Protein AF-A0A6P2D5S8-F1 (afdb_monomer_lite)

pLDDT: mean 87.82, std 16.92, range [35.81, 98.81]

Sequence (212 aa):
MKGYLIPGAIVLVAGALVAAPVPPDARKPAAFPPGQYVLGGSGEAARGEDRYEFTKTFRLNRGQYVLSGGPKPTDPIVVDDDLEVIQEGKKLFVDDDQRASTDTRGKQAAQYQGQPIVLVLDPTKKVRVVATDHVATDAILGALWIHRWDGARKKLTDGKQTTSPANLPAVVFDE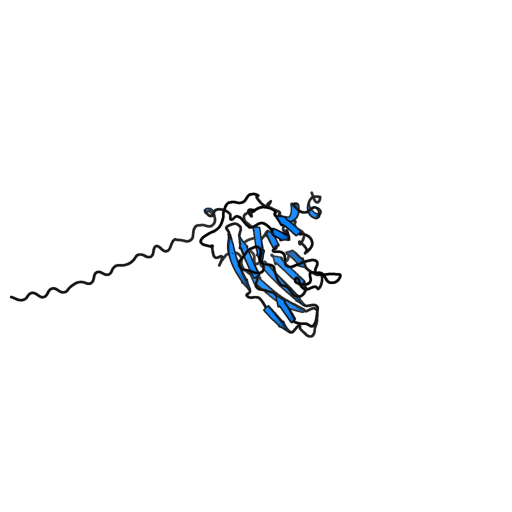SFSLDDKFEVPEKVSTDAAIDVPEKPAVLLPRFKNKR

Structure (mmCIF, N/CA/C/O backbone):
data_AF-A0A6P2D5S8-F1
#
_entry.id   AF-A0A6P2D5S8-F1
#
loop_
_atom_site.group_PDB
_atom_site.id
_atom_site.type_symbol
_atom_site.label_atom_id
_atom_site.label_alt_id
_atom_site.label_comp_id
_atom_site.label_asym_id
_atom_site.label_entity_id
_atom_site.label_seq_id
_atom_site.pdbx_PDB_ins_code
_atom_site.Cartn_x
_atom_site.Cartn_y
_atom_site.Cartn_z
_atom_site.occupancy
_atom_site.B_iso_or_equiv
_atom_site.auth_seq_id
_atom_site.auth_comp_id
_atom_site.auth_asym_id
_atom_site.auth_atom_id
_atom_site.pdbx_PDB_model_num
ATOM 1 N N . MET A 1 1 ? -10.083 -75.035 33.981 1.00 43.56 1 MET A N 1
ATOM 2 C CA . MET A 1 1 ? -8.905 -74.141 34.081 1.00 43.56 1 MET A CA 1
ATOM 3 C C . MET A 1 1 ? -8.577 -73.591 32.701 1.00 43.56 1 MET A C 1
ATOM 5 O O . MET A 1 1 ? -8.738 -74.330 31.740 1.00 43.56 1 MET A O 1
ATOM 9 N N . LYS A 1 2 ? -8.073 -72.346 32.668 1.00 39.41 2 LYS A N 1
ATOM 10 C CA . LYS A 1 2 ? -7.641 -71.512 31.523 1.00 39.41 2 LYS A CA 1
ATOM 11 C C . LYS A 1 2 ? -8.734 -70.684 30.837 1.00 39.41 2 LYS A C 1
ATOM 13 O O . LYS A 1 2 ? -9.258 -71.045 29.792 1.00 39.41 2 LYS A O 1
ATOM 18 N N . GLY A 1 3 ? -9.016 -69.534 31.452 1.00 35.81 3 GLY A N 1
ATOM 19 C CA . GLY A 1 3 ? -9.529 -68.359 30.755 1.00 35.81 3 GLY A CA 1
ATOM 20 C C . GLY A 1 3 ? -8.396 -67.638 30.018 1.00 35.81 3 GLY A C 1
ATOM 21 O O . GLY A 1 3 ? -7.259 -67.630 30.489 1.00 35.81 3 GLY A O 1
ATOM 22 N N . TYR A 1 4 ? -8.722 -67.037 28.878 1.00 40.19 4 TYR A N 1
ATOM 23 C CA . TYR A 1 4 ? -7.878 -66.072 28.181 1.00 40.19 4 TYR A CA 1
ATOM 24 C C . TYR A 1 4 ? -8.591 -64.719 28.215 1.00 40.19 4 TYR A C 1
ATOM 26 O O . TYR A 1 4 ? -9.649 -64.553 27.613 1.00 40.19 4 TYR A O 1
ATOM 34 N N . LEU A 1 5 ? -8.020 -63.771 28.962 1.00 38.72 5 LEU A N 1
ATOM 35 C CA . LEU A 1 5 ? -8.358 -62.354 28.870 1.00 38.72 5 LEU A CA 1
ATOM 36 C C . LEU A 1 5 ? -7.694 -61.779 27.615 1.00 38.72 5 LEU A C 1
ATOM 38 O O . LEU A 1 5 ? -6.476 -61.857 27.468 1.00 38.72 5 LEU A O 1
ATOM 42 N N . ILE A 1 6 ? -8.495 -61.172 26.744 1.00 45.53 6 ILE A N 1
ATOM 43 C CA . ILE A 1 6 ? -8.024 -60.292 25.673 1.00 45.53 6 ILE A CA 1
ATOM 44 C C . ILE A 1 6 ? -7.976 -58.876 26.268 1.00 45.53 6 ILE A C 1
ATOM 46 O O . ILE A 1 6 ? -9.024 -58.379 26.688 1.00 45.53 6 ILE A O 1
ATOM 50 N N . PRO A 1 7 ? -6.813 -58.207 26.346 1.00 44.44 7 PRO A N 1
ATOM 51 C CA . PRO A 1 7 ? -6.769 -56.811 26.751 1.00 44.44 7 PRO A CA 1
ATOM 52 C C . PRO A 1 7 ? -7.278 -55.943 25.593 1.00 44.44 7 PRO A C 1
ATOM 54 O O . PRO A 1 7 ? -6.631 -55.815 24.554 1.00 44.44 7 PRO A O 1
ATOM 57 N N . GLY A 1 8 ? -8.470 -55.372 25.773 1.00 39.06 8 GLY A N 1
ATOM 58 C CA . GLY A 1 8 ? -9.025 -54.355 24.888 1.00 39.06 8 GLY A CA 1
ATOM 59 C C . GLY A 1 8 ? -8.198 -53.074 24.970 1.00 39.06 8 GLY A C 1
ATOM 60 O O . GLY A 1 8 ? -8.035 -52.495 26.043 1.00 39.06 8 GLY A O 1
ATOM 61 N N . ALA A 1 9 ? -7.666 -52.648 23.828 1.00 41.31 9 ALA A N 1
ATOM 62 C CA . ALA A 1 9 ? -6.977 -51.379 23.674 1.00 41.31 9 ALA A CA 1
ATOM 63 C C . ALA A 1 9 ? -7.951 -50.215 23.914 1.00 41.31 9 ALA A C 1
ATOM 65 O O . ALA A 1 9 ? -8.972 -50.087 23.237 1.00 41.31 9 ALA A O 1
ATOM 66 N N . ILE A 1 10 ? -7.617 -49.353 24.872 1.00 42.72 10 ILE A N 1
ATOM 67 C CA . ILE A 1 10 ? -8.277 -48.065 25.074 1.00 42.72 10 ILE A CA 1
ATOM 68 C C . ILE A 1 10 ? -7.790 -47.136 23.958 1.00 42.72 10 ILE A C 1
ATOM 70 O O . ILE A 1 10 ? -6.660 -46.652 23.987 1.00 42.72 10 ILE A O 1
ATOM 74 N N . VAL A 1 11 ? -8.637 -46.901 22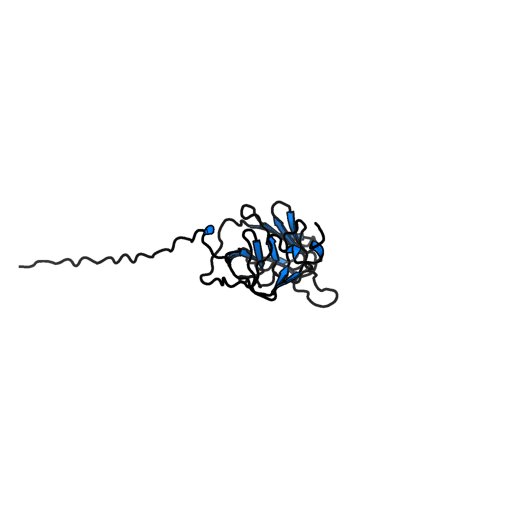.958 1.00 41.47 11 VAL A N 1
ATOM 75 C CA . VAL A 1 11 ? -8.425 -45.839 21.969 1.00 41.47 11 VAL A CA 1
ATOM 76 C C . VAL A 1 11 ? -8.793 -44.515 22.638 1.00 41.47 11 VAL A C 1
ATOM 78 O O . VAL A 1 11 ? -9.964 -44.159 22.752 1.00 41.47 11 VAL A O 1
ATOM 81 N N . LEU A 1 12 ? -7.781 -43.790 23.113 1.00 40.94 12 LEU A N 1
ATOM 82 C CA . LEU A 1 12 ? -7.906 -42.387 23.498 1.00 40.94 12 LEU A CA 1
ATOM 83 C C . LEU A 1 12 ? -8.096 -41.556 22.225 1.00 40.94 12 LEU A C 1
ATOM 85 O O . LEU A 1 12 ? -7.135 -41.204 21.544 1.00 40.94 12 LEU A O 1
ATOM 89 N N . VAL A 1 13 ? -9.348 -41.242 21.895 1.00 44.38 13 VAL A N 1
ATOM 90 C CA . VAL A 1 13 ? -9.664 -40.191 20.924 1.00 44.38 13 VAL A CA 1
ATOM 91 C C . VAL A 1 13 ? -9.359 -38.857 21.603 1.00 44.38 13 VAL A C 1
ATOM 93 O O . VAL A 1 13 ? -10.181 -38.308 22.335 1.00 44.38 13 VAL A O 1
ATOM 96 N N . ALA A 1 14 ? -8.141 -38.355 21.406 1.00 44.44 14 ALA A N 1
ATOM 97 C CA . ALA A 1 14 ? -7.792 -36.985 21.744 1.00 44.44 14 ALA A CA 1
ATOM 98 C C . ALA A 1 14 ? -8.602 -36.055 20.830 1.00 44.44 14 ALA A C 1
ATOM 100 O O . ALA A 1 14 ? -8.274 -35.862 19.660 1.00 44.44 14 ALA A O 1
ATOM 101 N N . GLY A 1 15 ? -9.708 -35.529 21.356 1.00 40.41 15 GLY A N 1
ATOM 102 C CA . GLY A 1 15 ? -10.516 -34.519 20.691 1.00 40.41 15 GLY A CA 1
ATOM 103 C C . GLY A 1 15 ? -9.703 -33.243 20.516 1.00 40.41 15 GLY A C 1
ATOM 104 O O . GLY A 1 15 ? -9.598 -32.436 21.436 1.00 40.41 15 GLY A O 1
ATOM 105 N N . ALA A 1 16 ? -9.124 -33.060 19.332 1.00 43.56 16 ALA A N 1
ATOM 106 C CA . ALA A 1 16 ? -8.646 -31.761 18.897 1.00 43.56 16 ALA A CA 1
ATOM 107 C C . ALA A 1 16 ? -9.871 -30.845 18.774 1.00 43.56 16 ALA A C 1
ATOM 109 O O . ALA A 1 16 ? -10.631 -30.921 17.809 1.00 43.56 16 ALA A O 1
ATOM 110 N N . LEU A 1 17 ? -10.090 -30.007 19.787 1.00 42.12 17 LEU A N 1
ATOM 111 C CA . LEU A 1 17 ? -10.958 -28.838 19.700 1.00 42.12 17 LEU A CA 1
ATOM 112 C C . LEU A 1 17 ? -10.356 -27.906 18.643 1.00 42.12 17 LEU A C 1
ATOM 114 O O . LEU A 1 17 ? -9.548 -27.032 18.948 1.00 42.12 17 LEU A O 1
ATOM 118 N N . VAL A 1 18 ? -10.716 -28.125 17.379 1.00 44.06 18 VAL A N 1
ATOM 119 C CA . VAL A 1 18 ? -10.472 -27.159 16.311 1.00 44.06 18 VAL A CA 1
ATOM 120 C C . VAL A 1 18 ? -11.362 -25.969 16.641 1.00 44.06 18 VAL A C 1
ATOM 122 O O . VAL A 1 18 ? -12.577 -26.026 16.457 1.00 44.06 18 VAL A O 1
ATOM 125 N N . ALA A 1 19 ? -10.774 -24.929 17.233 1.00 46.69 19 ALA A N 1
ATOM 126 C CA . ALA A 1 19 ? -11.482 -23.698 17.534 1.00 46.69 19 ALA A CA 1
ATOM 127 C C . ALA A 1 19 ? -12.134 -23.197 16.239 1.00 46.69 19 ALA A C 1
ATOM 129 O O . ALA A 1 19 ? -11.446 -22.888 15.265 1.00 46.69 19 ALA A O 1
ATOM 130 N N . ALA A 1 20 ? -13.468 -23.186 16.211 1.00 54.09 20 ALA A N 1
ATOM 131 C CA . ALA A 1 20 ? -14.213 -22.693 15.066 1.00 54.09 20 ALA A CA 1
ATOM 132 C C . ALA A 1 20 ? -13.786 -21.243 14.768 1.00 54.09 20 ALA A C 1
ATOM 134 O O . ALA A 1 20 ? -13.554 -20.471 15.707 1.00 54.09 20 ALA A O 1
ATOM 135 N N . PRO A 1 21 ? -13.665 -20.849 13.488 1.00 57.84 21 PRO A N 1
ATOM 136 C CA . PRO A 1 21 ? -13.266 -19.495 13.135 1.00 57.84 21 PRO A CA 1
ATOM 137 C C . PRO A 1 21 ? -14.246 -18.488 13.748 1.00 57.84 21 PRO A C 1
ATOM 139 O O . PRO A 1 21 ? -15.448 -18.540 13.495 1.00 57.84 21 PRO A O 1
ATOM 142 N N . VAL A 1 22 ? -13.724 -17.568 14.566 1.00 57.41 22 VAL A N 1
ATOM 143 C CA . VAL A 1 22 ? -14.519 -16.513 15.210 1.00 57.41 22 VAL A CA 1
ATOM 144 C C . VAL A 1 22 ? -15.234 -15.697 14.124 1.00 57.41 22 VAL A C 1
ATOM 146 O O . VAL A 1 22 ? -14.536 -15.188 13.228 1.00 57.41 22 VAL A O 1
ATOM 149 N N . PRO A 1 23 ? -16.575 -15.542 14.197 1.00 61.44 23 PRO A N 1
ATOM 150 C CA . PRO A 1 23 ? -17.343 -14.750 13.245 1.00 61.44 23 PRO A CA 1
ATOM 151 C C . PRO A 1 23 ? -16.755 -13.339 13.095 1.00 61.44 23 PRO A C 1
ATOM 153 O O . PRO A 1 23 ? -16.380 -12.741 14.108 1.00 61.44 23 PRO A O 1
ATOM 156 N N . PRO A 1 24 ? -16.674 -12.777 11.874 1.00 58.59 24 PRO A N 1
ATOM 157 C CA . PRO A 1 24 ? -16.101 -11.447 11.632 1.00 58.59 24 PRO A CA 1
ATOM 158 C C . PRO A 1 24 ? -16.706 -10.332 12.500 1.00 58.59 24 PRO A C 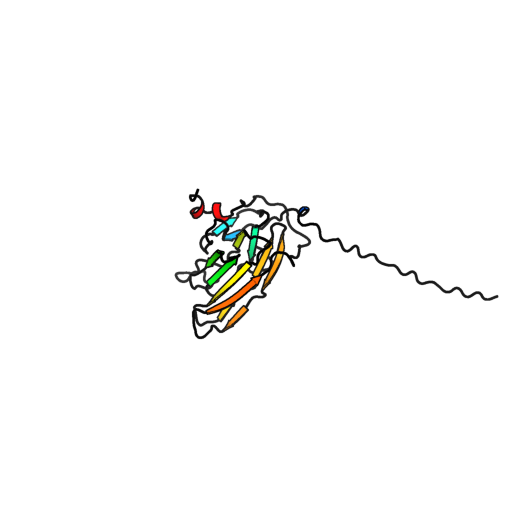1
ATOM 160 O O . PRO A 1 24 ? -16.014 -9.379 12.859 1.00 58.59 24 PRO A O 1
ATOM 163 N N . ASP A 1 25 ? -17.974 -10.471 12.889 1.00 59.34 25 ASP A N 1
ATOM 164 C CA . ASP A 1 25 ? -18.697 -9.475 13.685 1.00 59.34 25 ASP A CA 1
ATOM 165 C C . ASP A 1 25 ? -18.340 -9.488 15.176 1.00 59.34 25 ASP A C 1
ATOM 167 O O . ASP A 1 25 ? -18.517 -8.477 15.853 1.00 59.34 25 ASP A O 1
ATOM 171 N N . ALA A 1 26 ? -17.765 -10.585 15.675 1.00 64.19 26 ALA A N 1
ATOM 172 C CA . ALA A 1 26 ? -17.325 -10.720 17.063 1.00 64.19 26 ALA A CA 1
ATOM 173 C C . ALA A 1 26 ? -15.861 -10.288 17.281 1.00 64.19 26 ALA A C 1
ATOM 175 O O . ALA A 1 26 ? -15.367 -10.305 18.412 1.00 64.19 26 ALA A O 1
ATOM 176 N N . ARG A 1 27 ? -15.138 -9.926 16.212 1.00 77.12 27 ARG A N 1
ATOM 177 C CA . ARG A 1 27 ? -13.713 -9.588 16.294 1.00 77.12 27 ARG A CA 1
ATOM 178 C C . ARG A 1 27 ? -13.513 -8.158 16.769 1.00 77.12 27 ARG A C 1
ATOM 180 O O . ARG A 1 27 ? -14.179 -7.230 16.316 1.00 77.12 27 ARG A O 1
ATOM 187 N N . LYS A 1 28 ? -12.565 -7.985 17.687 1.00 84.25 28 LYS A N 1
ATOM 188 C CA . LYS A 1 28 ? -12.149 -6.661 18.145 1.00 84.25 28 LYS A CA 1
ATOM 189 C C . LYS A 1 28 ? -11.225 -6.034 17.098 1.00 84.25 28 LYS A C 1
ATOM 191 O O . LYS A 1 28 ? -10.372 -6.745 16.569 1.00 84.25 28 LYS A O 1
ATOM 196 N N . PRO A 1 29 ? -11.363 -4.732 16.813 1.00 90.75 29 PRO A N 1
ATOM 197 C CA . PRO A 1 29 ? -10.441 -4.057 15.915 1.00 90.75 29 PRO A CA 1
ATOM 198 C C . PRO A 1 29 ? -9.005 -4.088 16.441 1.00 90.75 29 PRO A C 1
ATOM 200 O O . PRO A 1 29 ? -8.770 -3.928 17.645 1.00 90.75 29 PRO A O 1
ATOM 203 N N . ALA A 1 30 ? -8.057 -4.244 15.525 1.00 94.69 30 ALA A N 1
ATOM 204 C CA . ALA A 1 30 ? -6.639 -4.211 15.825 1.00 94.69 30 ALA A CA 1
ATOM 205 C C . ALA A 1 30 ? -6.122 -2.782 15.996 1.00 94.69 30 ALA A C 1
ATOM 207 O O . ALA A 1 30 ? -6.626 -1.831 15.394 1.00 94.69 30 ALA A O 1
ATOM 208 N N . ALA A 1 31 ? -5.062 -2.661 16.783 1.00 96.75 31 ALA A N 1
ATOM 209 C CA . ALA A 1 31 ? -4.207 -1.498 16.846 1.00 96.75 31 ALA A CA 1
ATOM 210 C C . ALA A 1 31 ? -3.056 -1.664 15.851 1.00 96.75 31 ALA A C 1
ATOM 212 O O . ALA A 1 31 ? -2.276 -2.617 15.917 1.00 96.75 31 ALA A O 1
ATOM 213 N N . PHE A 1 32 ? -2.953 -0.707 14.943 1.00 97.25 32 PHE A N 1
ATOM 214 C CA . PHE A 1 32 ? -1.879 -0.570 13.979 1.00 97.25 32 PHE A CA 1
ATOM 215 C C . PHE A 1 32 ? -0.771 0.318 14.554 1.00 97.25 32 PHE A C 1
ATOM 217 O O . PHE A 1 32 ? -1.056 1.243 15.323 1.00 97.25 32 PHE A O 1
ATOM 224 N N . PRO A 1 33 ? 0.497 0.030 14.231 1.00 97.31 33 PRO A N 1
ATOM 225 C CA . PRO A 1 33 ? 1.637 0.758 14.772 1.00 97.31 33 PRO A CA 1
ATOM 226 C C . PRO A 1 33 ? 1.740 2.184 14.202 1.00 97.31 33 PRO A C 1
ATOM 228 O O . PRO A 1 33 ? 1.334 2.421 13.059 1.00 97.31 33 PRO A O 1
ATOM 231 N N . PRO A 1 34 ? 2.334 3.122 14.963 1.00 97.81 34 PRO A N 1
ATOM 232 C CA . PRO A 1 34 ? 2.688 4.440 14.444 1.00 97.81 34 PRO A CA 1
ATOM 233 C C . PRO A 1 34 ? 3.644 4.335 13.245 1.00 97.81 34 PRO A C 1
ATOM 235 O O . PRO A 1 34 ? 4.331 3.328 13.064 1.00 97.81 34 PRO A O 1
ATOM 238 N N . GLY A 1 35 ? 3.696 5.387 12.433 1.00 97.69 35 GLY A N 1
ATOM 239 C CA . GLY A 1 35 ? 4.531 5.450 11.237 1.00 97.69 35 GLY A CA 1
ATOM 240 C C . GLY A 1 35 ? 3.987 6.417 10.192 1.00 97.69 35 GLY A C 1
ATOM 241 O O . GLY A 1 35 ? 2.960 7.066 10.398 1.00 97.69 35 GLY A O 1
ATOM 242 N N . GLN A 1 36 ? 4.680 6.499 9.061 1.00 97.88 36 GLN A N 1
ATOM 243 C CA . GLN A 1 36 ? 4.233 7.269 7.905 1.00 97.88 36 GLN A CA 1
ATOM 244 C C . GLN A 1 36 ? 3.457 6.378 6.941 1.00 97.88 36 GLN A C 1
ATOM 246 O O . GLN A 1 36 ? 3.934 5.312 6.561 1.00 97.88 36 GLN A O 1
ATOM 251 N N . TYR A 1 37 ? 2.279 6.844 6.539 1.00 98.50 37 TYR A N 1
ATOM 252 C CA . TYR A 1 37 ? 1.388 6.131 5.632 1.00 98.50 37 TYR A CA 1
ATOM 253 C C . TYR A 1 37 ? 0.858 7.085 4.569 1.00 98.50 37 TYR A C 1
ATOM 255 O O . TYR A 1 37 ? 0.604 8.253 4.864 1.00 98.50 37 TYR A O 1
ATOM 263 N N . VAL A 1 38 ? 0.633 6.588 3.357 1.00 98.31 38 VAL A N 1
ATOM 264 C CA . VAL A 1 38 ? -0.175 7.303 2.360 1.00 98.31 38 VAL A CA 1
ATOM 265 C C . VAL A 1 38 ? -1.652 7.097 2.691 1.00 98.31 38 VAL A C 1
ATOM 267 O O . VAL A 1 38 ? -2.063 5.977 3.001 1.00 98.31 38 VAL A O 1
ATOM 270 N N . LEU A 1 39 ? -2.464 8.156 2.644 1.00 97.50 39 LEU A N 1
ATOM 271 C CA . LEU A 1 39 ? -3.890 8.078 2.982 1.00 97.50 39 LEU A CA 1
ATOM 272 C C . LEU A 1 39 ? -4.791 8.209 1.749 1.00 97.50 39 LEU A C 1
ATOM 274 O O . LEU A 1 39 ? -4.938 9.291 1.185 1.00 97.50 39 LEU A O 1
ATOM 278 N N . GLY A 1 40 ? -5.471 7.120 1.389 1.00 94.00 40 GLY A N 1
ATOM 279 C CA . GLY A 1 40 ? -6.526 7.097 0.376 1.00 94.00 40 GLY A CA 1
ATOM 280 C C . GLY A 1 40 ? -7.930 7.402 0.916 1.00 94.00 40 GLY A C 1
ATOM 281 O O . GLY A 1 40 ? -8.140 7.706 2.094 1.00 94.00 40 GLY A O 1
ATOM 282 N N . GLY A 1 41 ? -8.930 7.292 0.034 1.00 88.06 41 GLY A N 1
ATOM 283 C CA . GLY A 1 41 ? -10.351 7.285 0.414 1.00 88.06 41 GLY A CA 1
ATOM 284 C C . GLY A 1 41 ? -11.104 8.621 0.321 1.00 88.06 41 GLY A C 1
ATOM 285 O O . GLY A 1 41 ? -12.213 8.715 0.842 1.00 88.06 41 GLY A O 1
ATOM 286 N N . SER A 1 42 ? -10.562 9.650 -0.346 1.00 82.88 42 SER A N 1
ATOM 287 C CA . SER A 1 42 ? -11.247 10.948 -0.548 1.00 82.88 42 SER A CA 1
ATOM 288 C C . SER A 1 42 ? -12.170 11.004 -1.773 1.00 82.88 42 SER A C 1
ATOM 290 O O . SER A 1 42 ? -12.888 11.984 -1.942 1.00 82.88 42 SER A O 1
ATOM 292 N N . GLY A 1 43 ? -12.173 9.979 -2.629 1.00 84.75 43 GLY A N 1
ATOM 293 C CA . GLY A 1 43 ? -12.860 10.013 -3.928 1.00 84.75 43 GLY A CA 1
ATOM 294 C C . GLY A 1 43 ? -11.892 10.202 -5.094 1.00 84.75 43 GLY A C 1
ATOM 295 O O . GLY A 1 43 ? -12.103 9.600 -6.142 1.00 84.75 43 GLY A O 1
ATOM 296 N N . GLU A 1 44 ? -10.806 10.933 -4.860 1.00 91.06 44 GLU A N 1
ATOM 297 C CA . GLU A 1 44 ? -9.649 11.053 -5.751 1.00 91.06 44 GLU A CA 1
ATOM 298 C C . GLU A 1 44 ? -8.583 10.013 -5.379 1.00 91.06 44 GLU A C 1
ATOM 300 O O . GLU A 1 44 ? -8.577 9.501 -4.254 1.00 91.06 44 GLU A O 1
ATOM 305 N N . ALA A 1 45 ? -7.698 9.688 -6.325 1.00 95.25 45 ALA A N 1
ATOM 306 C CA . ALA A 1 45 ? -6.555 8.823 -6.053 1.00 95.25 45 ALA A CA 1
ATOM 307 C C . ALA A 1 45 ? -5.548 9.547 -5.148 1.00 95.25 45 ALA A C 1
ATOM 309 O O . ALA A 1 45 ? -5.231 10.715 -5.391 1.00 95.25 45 ALA A O 1
ATOM 310 N N . ALA A 1 46 ? -5.051 8.849 -4.128 1.00 96.56 46 ALA A N 1
ATOM 311 C CA . ALA A 1 46 ? -3.912 9.317 -3.348 1.00 96.56 46 ALA A CA 1
ATOM 312 C C . ALA A 1 46 ? -2.619 9.227 -4.166 1.00 96.56 46 ALA A C 1
ATOM 314 O O . ALA A 1 46 ? -2.523 8.416 -5.089 1.00 96.56 46 ALA A O 1
ATOM 315 N N . ARG A 1 47 ? -1.636 10.046 -3.801 1.00 96.69 47 ARG A N 1
ATOM 316 C CA . ARG A 1 47 ? -0.302 10.097 -4.410 1.00 96.69 47 ARG A CA 1
ATOM 317 C C . ARG A 1 47 ? 0.802 9.905 -3.379 1.00 96.69 47 ARG A C 1
ATOM 319 O O . ARG A 1 47 ? 0.539 9.942 -2.174 1.00 96.69 47 ARG A O 1
ATOM 326 N N . GLY A 1 48 ? 2.039 9.736 -3.841 1.00 93.38 48 GLY A N 1
ATOM 327 C CA . GLY A 1 48 ? 3.217 9.589 -2.983 1.00 93.38 48 GLY A CA 1
ATOM 328 C C . GLY A 1 48 ? 3.382 10.710 -1.950 1.00 93.38 48 GLY A C 1
ATOM 329 O O . GLY A 1 48 ? 3.818 10.457 -0.828 1.00 93.38 48 GLY A O 1
ATOM 330 N N . GLU A 1 49 ? 2.960 11.938 -2.264 1.00 93.94 49 GLU A N 1
ATOM 331 C CA . GLU A 1 49 ? 3.008 13.079 -1.348 1.00 93.94 49 GLU A CA 1
ATOM 332 C C . GLU A 1 49 ? 1.868 13.136 -0.315 1.00 93.94 49 GLU A C 1
ATOM 334 O O . GLU A 1 49 ? 1.987 13.876 0.665 1.00 93.94 49 GLU A O 1
ATOM 339 N N . ASP A 1 50 ? 0.802 12.342 -0.470 1.00 96.19 50 ASP A N 1
ATOM 340 C CA . ASP A 1 50 ? -0.374 12.306 0.417 1.00 96.19 50 ASP A CA 1
ATOM 341 C C . ASP A 1 50 ? -0.087 11.509 1.712 1.00 96.19 50 ASP A C 1
ATOM 343 O O . ASP A 1 50 ? -0.839 10.625 2.137 1.00 96.19 50 ASP A O 1
ATOM 347 N N . ARG A 1 51 ? 1.049 11.825 2.346 1.00 95.69 51 ARG A N 1
ATOM 348 C CA . ARG A 1 51 ? 1.596 11.154 3.528 1.00 95.69 51 ARG A CA 1
ATOM 349 C C . ARG A 1 51 ? 1.080 11.775 4.814 1.00 95.69 51 ARG A C 1
ATOM 351 O O . ARG A 1 51 ? 1.040 12.994 4.977 1.00 95.69 51 ARG A O 1
ATOM 358 N N . TYR A 1 52 ? 0.763 10.914 5.767 1.00 96.88 52 TYR A N 1
ATOM 359 C CA . TYR A 1 52 ? 0.410 11.281 7.126 1.00 96.88 52 TYR A CA 1
ATOM 360 C C . TYR A 1 52 ? 1.256 10.488 8.116 1.00 96.88 52 TYR A C 1
ATOM 362 O O . TYR A 1 52 ? 1.420 9.274 7.983 1.00 96.88 52 TYR A O 1
ATOM 370 N N . GLU A 1 53 ? 1.780 11.178 9.122 1.00 97.44 53 GLU A N 1
ATOM 371 C CA . GLU A 1 53 ? 2.510 10.556 10.218 1.00 97.44 53 GLU A CA 1
ATOM 372 C C . GLU A 1 53 ? 1.564 10.287 11.389 1.00 97.44 53 GLU A C 1
ATOM 374 O O . GLU A 1 53 ? 1.131 11.199 12.098 1.00 97.44 53 GLU A O 1
ATOM 379 N N . PHE A 1 54 ? 1.253 9.013 11.615 1.00 97.31 54 PHE A N 1
ATOM 380 C CA . PHE A 1 54 ? 0.610 8.585 12.848 1.00 97.31 54 PHE A CA 1
ATOM 381 C C . PHE A 1 54 ? 1.665 8.504 13.951 1.00 97.31 54 PHE A C 1
ATOM 383 O O . PHE A 1 54 ? 2.511 7.615 13.949 1.00 97.31 54 PHE A O 1
ATOM 390 N N . THR A 1 55 ? 1.594 9.412 14.924 1.00 97.25 55 THR A N 1
ATOM 391 C CA . THR A 1 55 ? 2.527 9.458 16.067 1.00 97.25 55 THR A CA 1
ATOM 392 C C . THR A 1 55 ? 2.160 8.491 17.196 1.00 97.25 55 THR A C 1
ATOM 394 O O . THR A 1 55 ? 2.921 8.316 18.145 1.00 97.25 55 THR A O 1
ATOM 397 N N . LYS A 1 56 ? 0.986 7.856 17.113 1.00 97.25 56 LYS A N 1
ATOM 398 C CA . LYS A 1 56 ? 0.472 6.874 18.077 1.00 97.25 56 LYS A CA 1
ATOM 399 C C . LYS A 1 56 ? -0.128 5.675 17.346 1.00 97.25 56 LYS A C 1
ATOM 401 O O . LYS A 1 56 ? -0.361 5.737 16.140 1.00 97.25 56 LYS A O 1
ATOM 406 N N . THR A 1 57 ? -0.408 4.602 18.086 1.00 97.69 57 THR A N 1
ATOM 407 C CA . THR A 1 57 ? -1.169 3.469 17.551 1.00 97.69 57 THR A CA 1
ATOM 408 C C . THR A 1 57 ? -2.564 3.910 17.130 1.00 97.69 57 THR A C 1
ATOM 410 O O . THR A 1 57 ? -3.201 4.715 17.814 1.00 97.69 57 THR A O 1
ATOM 413 N N . PHE A 1 58 ? -3.051 3.369 16.020 1.00 97.94 58 PHE A N 1
ATOM 414 C CA . PHE A 1 58 ? -4.341 3.747 15.454 1.00 97.94 58 PHE A CA 1
ATOM 415 C C . PHE A 1 58 ? -5.201 2.535 15.126 1.00 97.94 58 PHE A C 1
ATOM 417 O O . PHE A 1 58 ? -4.709 1.418 14.997 1.00 97.94 58 PHE A O 1
ATOM 424 N N . ARG A 1 59 ? -6.503 2.756 14.985 1.00 97.56 59 ARG A N 1
ATOM 425 C CA . ARG A 1 59 ? -7.475 1.739 14.603 1.00 97.56 59 ARG A CA 1
ATOM 426 C C . ARG A 1 59 ? -8.090 2.082 13.259 1.00 97.56 59 ARG A C 1
ATOM 428 O O . ARG A 1 59 ? -8.451 3.228 13.008 1.00 97.56 59 ARG A O 1
ATOM 435 N N . LEU A 1 60 ? -8.232 1.065 12.422 1.00 97.00 60 LEU A N 1
ATOM 436 C CA . LEU A 1 60 ? -8.963 1.147 11.164 1.00 97.00 60 LEU A CA 1
ATOM 437 C C . LEU A 1 60 ? -10.447 0.827 11.371 1.00 97.00 60 LEU A C 1
ATOM 439 O O . LEU A 1 60 ? -10.801 -0.017 12.198 1.00 97.00 60 LEU A O 1
ATOM 443 N N . ASN A 1 61 ? -11.304 1.435 10.557 1.00 94.75 61 ASN A N 1
ATOM 444 C CA . ASN A 1 61 ? -12.709 1.052 10.440 1.00 94.75 61 ASN A CA 1
ATOM 445 C C . ASN A 1 61 ? -12.889 -0.173 9.537 1.00 94.75 61 ASN A C 1
ATOM 447 O O . ASN A 1 61 ? -12.029 -0.519 8.725 1.00 94.75 61 ASN A O 1
ATOM 451 N N . ARG A 1 62 ? -14.066 -0.803 9.615 1.00 93.00 62 ARG A N 1
ATOM 452 C CA . ARG A 1 62 ? -14.477 -1.798 8.614 1.00 93.00 62 ARG A CA 1
ATOM 453 C C . ARG A 1 62 ? -14.428 -1.182 7.211 1.00 93.00 62 ARG A C 1
ATOM 455 O O . ARG A 1 62 ? -14.793 -0.026 7.028 1.00 93.00 62 ARG A O 1
ATOM 462 N N . GLY A 1 63 ? -13.956 -1.959 6.238 1.00 93.81 63 GLY A N 1
ATOM 463 C CA . GLY A 1 63 ? -13.714 -1.477 4.873 1.00 93.81 63 GLY A CA 1
ATOM 464 C C . GLY A 1 63 ? -12.399 -0.710 4.699 1.00 93.81 63 GLY A C 1
ATOM 465 O O . GLY A 1 63 ? -12.067 -0.337 3.579 1.00 93.81 63 GLY A O 1
ATOM 466 N N . GLN A 1 64 ? -11.622 -0.496 5.766 1.00 97.19 64 GLN A N 1
ATOM 467 C CA . GLN A 1 64 ? -10.276 0.062 5.670 1.00 97.19 64 GLN A CA 1
ATOM 468 C C . GLN A 1 64 ? -9.210 -1.025 5.765 1.00 97.19 64 GLN A C 1
ATOM 470 O O . GLN A 1 64 ? -9.329 -1.988 6.533 1.00 97.19 64 GLN A O 1
ATOM 475 N N . TYR A 1 65 ? -8.160 -0.835 4.975 1.00 98.25 65 TYR A N 1
ATOM 476 C CA . TYR A 1 65 ? -7.059 -1.773 4.829 1.00 98.25 65 TYR A CA 1
ATOM 477 C C . TYR A 1 65 ? -5.724 -1.034 4.777 1.00 98.25 65 TYR A C 1
ATOM 479 O O . TYR A 1 65 ? -5.677 0.119 4.358 1.00 98.25 65 TYR A O 1
ATOM 487 N N . VAL A 1 66 ? -4.639 -1.711 5.151 1.00 98.62 66 VAL A N 1
ATOM 488 C CA . VAL A 1 66 ? -3.269 -1.265 4.850 1.00 98.62 66 VAL A CA 1
ATOM 489 C C . VAL A 1 66 ? -2.697 -2.167 3.770 1.00 98.62 66 VAL A C 1
ATOM 491 O O . VAL A 1 66 ? -2.680 -3.380 3.956 1.00 98.62 66 VAL A O 1
ATOM 494 N N . LEU A 1 67 ? -2.216 -1.593 2.672 1.00 98.81 67 LEU A N 1
ATOM 495 C CA . LEU A 1 67 ? -1.311 -2.262 1.740 1.00 98.81 67 LEU A CA 1
ATOM 496 C C . LEU A 1 67 ? 0.127 -2.000 2.202 1.00 98.81 67 LEU A C 1
ATOM 498 O O . LEU A 1 67 ? 0.495 -0.846 2.419 1.00 98.81 67 LEU A O 1
ATOM 502 N N . SER A 1 68 ? 0.930 -3.045 2.368 1.00 98.81 68 SER A N 1
ATOM 503 C CA . SER A 1 68 ? 2.340 -2.940 2.763 1.00 98.81 68 SER A CA 1
ATOM 504 C C . SER A 1 68 ? 3.212 -3.902 1.958 1.00 98.81 68 SER A C 1
ATOM 506 O O . SER A 1 68 ? 2.704 -4.811 1.299 1.00 98.81 68 SER A O 1
ATOM 508 N N . GLY A 1 69 ? 4.532 -3.721 2.022 1.00 98.56 69 GLY A N 1
ATOM 509 C CA . GLY A 1 69 ? 5.487 -4.572 1.305 1.00 98.56 69 GLY A CA 1
ATOM 510 C C . GLY A 1 69 ? 5.858 -5.871 2.026 1.00 98.56 69 GLY A C 1
ATOM 511 O O . GLY A 1 69 ? 6.759 -6.598 1.612 1.00 98.56 69 GLY A O 1
ATOM 512 N N . GLY A 1 70 ? 5.204 -6.176 3.149 1.00 98.00 70 GLY A N 1
ATOM 513 C CA . GLY A 1 70 ? 5.619 -7.271 4.017 1.00 98.00 70 GLY A CA 1
ATOM 514 C C . GLY A 1 70 ? 4.597 -7.654 5.087 1.00 98.00 70 GLY A C 1
ATOM 515 O O . GLY A 1 70 ? 3.546 -7.025 5.230 1.00 98.00 70 GLY A O 1
ATOM 516 N N . PRO A 1 71 ? 4.874 -8.720 5.857 1.00 96.94 71 PRO A N 1
ATOM 517 C CA . PRO A 1 71 ? 3.944 -9.252 6.848 1.00 96.94 71 PRO A CA 1
ATOM 518 C C . PRO A 1 71 ? 3.655 -8.287 8.005 1.00 96.94 71 PRO A C 1
ATOM 520 O O . PRO A 1 71 ? 2.722 -8.550 8.773 1.00 96.94 71 PRO A O 1
ATOM 523 N N . LYS A 1 72 ? 4.423 -7.201 8.167 1.00 97.06 72 LYS A N 1
ATOM 524 C CA . LYS A 1 72 ? 4.092 -6.103 9.079 1.00 97.06 72 LYS A CA 1
ATOM 525 C C . LYS A 1 72 ? 3.416 -4.966 8.298 1.00 97.06 72 LYS A C 1
ATOM 527 O O . LYS A 1 72 ? 3.827 -4.655 7.180 1.00 97.06 72 LYS A O 1
ATOM 532 N N . PRO A 1 73 ? 2.427 -4.277 8.893 1.00 97.31 73 PRO A N 1
ATOM 533 C CA . PRO A 1 73 ? 1.731 -3.171 8.231 1.00 97.31 73 PRO A CA 1
ATOM 534 C C . PRO A 1 73 ? 2.622 -1.946 7.972 1.00 97.31 73 PRO A C 1
ATOM 536 O O . PRO A 1 73 ? 2.219 -1.063 7.228 1.00 97.31 73 PRO A O 1
ATOM 539 N N . THR A 1 74 ? 3.819 -1.889 8.563 1.00 98.06 74 THR A N 1
ATOM 540 C CA . THR A 1 74 ? 4.820 -0.826 8.362 1.00 98.06 74 THR A CA 1
ATOM 541 C C . THR A 1 74 ? 5.874 -1.167 7.317 1.00 98.06 74 THR A C 1
ATOM 543 O O . THR A 1 74 ? 6.729 -0.332 7.041 1.00 98.06 74 THR A O 1
ATOM 546 N N . ASP A 1 75 ? 5.887 -2.403 6.810 1.00 98.44 75 ASP A N 1
ATOM 547 C CA . ASP A 1 75 ? 6.920 -2.829 5.869 1.00 98.44 75 ASP A CA 1
ATOM 548 C C . ASP A 1 75 ? 6.774 -2.037 4.557 1.00 98.44 75 ASP A C 1
ATOM 550 O O . ASP A 1 75 ? 5.663 -1.960 4.016 1.00 98.44 75 ASP A O 1
ATOM 554 N N . PRO A 1 76 ? 7.859 -1.431 4.047 1.00 98.25 76 PRO A N 1
ATOM 555 C CA . PRO A 1 76 ? 7.784 -0.540 2.900 1.00 98.25 76 PRO A CA 1
ATOM 556 C C . PRO A 1 76 ? 7.488 -1.311 1.614 1.00 98.25 76 PRO A C 1
ATOM 558 O O . PRO A 1 76 ? 7.999 -2.411 1.416 1.00 98.25 76 PRO A O 1
ATOM 561 N N . ILE A 1 77 ? 6.687 -0.720 0.730 1.00 98.56 77 ILE A N 1
ATOM 562 C CA . ILE A 1 77 ? 6.436 -1.234 -0.618 1.00 98.56 77 ILE A CA 1
ATOM 563 C C . ILE A 1 77 ? 7.624 -0.879 -1.514 1.00 98.56 77 ILE A C 1
ATOM 565 O O . ILE A 1 77 ? 8.019 0.281 -1.622 1.00 98.56 77 ILE A O 1
ATOM 569 N N . VAL A 1 78 ? 8.175 -1.890 -2.177 1.00 97.81 78 VAL A N 1
ATOM 570 C CA . VAL A 1 78 ? 9.270 -1.725 -3.137 1.00 97.81 78 VAL A CA 1
ATOM 571 C C . VAL A 1 78 ? 8.690 -1.828 -4.539 1.00 97.81 78 VAL A C 1
ATOM 573 O O . VAL A 1 78 ? 8.083 -2.846 -4.869 1.00 97.81 78 VAL A O 1
ATOM 576 N N . VAL A 1 79 ? 8.862 -0.785 -5.338 1.00 96.38 79 VAL A N 1
ATOM 577 C CA . VAL A 1 79 ? 8.508 -0.743 -6.760 1.00 96.38 79 VAL A CA 1
ATOM 578 C C . VAL A 1 79 ? 9.600 0.028 -7.495 1.00 96.38 79 VAL A C 1
ATOM 580 O O . VAL A 1 79 ? 10.172 0.949 -6.913 1.00 96.38 79 VAL A O 1
ATOM 583 N N . ASP A 1 80 ? 9.939 -0.400 -8.710 1.00 93.06 80 ASP A N 1
ATOM 584 C CA . ASP A 1 80 ? 11.041 0.194 -9.478 1.00 93.06 80 ASP A CA 1
ATOM 585 C C . ASP A 1 80 ? 10.696 1.514 -10.166 1.00 93.06 80 ASP A C 1
ATOM 587 O O . ASP A 1 80 ? 11.554 2.368 -10.244 1.00 93.06 80 ASP A O 1
ATOM 591 N N . ASP A 1 81 ? 9.466 1.716 -10.624 1.00 92.81 81 ASP A N 1
ATOM 592 C CA . ASP A 1 81 ? 9.053 3.002 -11.193 1.00 92.81 81 ASP A CA 1
ATOM 593 C C . ASP A 1 81 ? 7.646 3.332 -10.699 1.00 92.81 81 ASP A C 1
ATOM 595 O O . ASP A 1 81 ? 7.479 3.892 -9.625 1.00 92.81 81 ASP A O 1
ATOM 599 N N . ASP A 1 82 ? 6.615 2.891 -11.414 1.00 96.69 82 ASP A N 1
ATOM 600 C CA . ASP A 1 82 ? 5.254 3.346 -11.147 1.00 96.69 82 ASP A CA 1
ATOM 601 C C . ASP A 1 82 ? 4.395 2.253 -10.506 1.00 96.69 82 ASP A C 1
ATOM 603 O O . ASP A 1 82 ? 4.482 1.066 -10.851 1.00 96.69 82 ASP A O 1
ATOM 607 N N . LEU A 1 83 ? 3.483 2.667 -9.621 1.00 98.38 83 LEU A N 1
ATOM 608 C CA . LEU A 1 83 ? 2.526 1.797 -8.939 1.00 98.38 83 LEU A CA 1
ATOM 609 C C . LEU A 1 83 ? 1.113 2.379 -8.985 1.00 98.38 83 LEU A C 1
ATOM 611 O O . LEU A 1 83 ? 0.845 3.485 -8.518 1.00 98.38 83 LEU A O 1
ATOM 615 N N . GLU A 1 84 ? 0.157 1.566 -9.426 1.00 98.56 84 GLU A N 1
ATOM 616 C CA . GLU A 1 84 ? -1.265 1.877 -9.322 1.00 98.56 84 GLU A CA 1
ATOM 617 C C . GLU A 1 84 ? -2.009 0.848 -8.473 1.00 98.56 84 GLU A C 1
ATOM 619 O O . GLU A 1 84 ? -1.825 -0.366 -8.608 1.00 98.56 84 GLU A O 1
ATOM 624 N N . VAL A 1 85 ? -2.934 1.338 -7.645 1.00 98.56 85 VAL A N 1
ATOM 625 C CA . VAL A 1 85 ? -3.916 0.503 -6.941 1.00 98.56 85 VAL A CA 1
ATOM 626 C C . VAL A 1 85 ? -5.310 0.897 -7.396 1.00 98.56 85 VAL A C 1
ATOM 628 O O . VAL A 1 85 ? -5.704 2.060 -7.297 1.00 98.56 85 VAL A O 1
ATOM 631 N N . ILE A 1 86 ? -6.075 -0.073 -7.889 1.00 98.50 86 ILE A N 1
ATOM 632 C CA . ILE A 1 86 ? -7.345 0.147 -8.583 1.00 98.50 86 ILE A CA 1
ATOM 633 C C . ILE A 1 86 ? -8.415 -0.780 -7.993 1.00 98.50 86 ILE A C 1
ATOM 635 O O . ILE A 1 86 ? -8.155 -1.950 -7.732 1.00 98.50 86 ILE A O 1
ATOM 639 N N . GLN A 1 87 ? -9.647 -0.301 -7.830 1.00 97.56 87 GLN A N 1
ATOM 640 C CA . GLN A 1 87 ? -10.809 -1.155 -7.549 1.00 97.56 87 GLN A CA 1
ATOM 641 C C . GLN A 1 87 ? -11.980 -0.703 -8.423 1.00 97.56 87 GLN A C 1
ATOM 643 O O . GLN A 1 87 ? -12.294 0.481 -8.474 1.00 97.56 87 GLN A O 1
ATOM 648 N N . GLU A 1 88 ? -12.586 -1.638 -9.163 1.00 94.88 88 GLU A N 1
ATOM 649 C CA . GLU A 1 88 ? -13.693 -1.359 -10.100 1.00 94.88 88 GLU A CA 1
ATOM 650 C C . GLU A 1 88 ? -13.413 -0.209 -11.092 1.00 94.88 88 GLU A C 1
ATOM 652 O O . GLU A 1 88 ? -14.263 0.634 -11.363 1.00 94.88 88 GLU A O 1
ATOM 657 N N . GLY A 1 89 ? -12.189 -0.140 -11.625 1.00 94.38 89 GLY A N 1
ATOM 658 C CA . GLY A 1 89 ? -11.775 0.905 -12.573 1.00 94.38 89 GLY A CA 1
ATOM 659 C C . GLY A 1 89 ? -11.477 2.268 -11.940 1.00 94.38 89 GLY A C 1
ATOM 660 O O . GLY A 1 89 ? -10.967 3.157 -12.618 1.00 94.38 89 GLY A O 1
ATOM 661 N N . LYS A 1 90 ? -11.721 2.439 -10.637 1.00 96.69 90 LYS A N 1
ATOM 662 C CA . LYS A 1 90 ? -11.333 3.636 -9.893 1.00 96.69 90 LYS A CA 1
ATOM 663 C C . LYS A 1 90 ? -9.903 3.498 -9.382 1.00 96.69 90 LYS A C 1
ATOM 665 O O . LYS A 1 90 ? -9.609 2.585 -8.611 1.00 96.69 90 LYS A O 1
ATOM 670 N N . LYS A 1 91 ? -9.037 4.443 -9.756 1.00 97.75 91 LYS A N 1
ATOM 671 C CA . LYS A 1 91 ? -7.699 4.574 -9.169 1.00 97.75 91 LYS A CA 1
ATOM 672 C C . LYS A 1 91 ? -7.826 5.056 -7.720 1.00 97.75 91 LYS A C 1
ATOM 674 O O . LYS A 1 91 ? -8.452 6.081 -7.449 1.00 97.75 91 LYS A O 1
ATOM 679 N N . LEU A 1 92 ? -7.276 4.285 -6.792 1.00 97.81 92 LEU A N 1
ATOM 680 C CA . LEU A 1 92 ? -7.253 4.568 -5.356 1.00 97.81 92 LEU A CA 1
ATOM 681 C C . LEU A 1 92 ? -5.914 5.169 -4.930 1.00 97.81 92 LEU A C 1
ATOM 683 O O . LEU A 1 92 ? -5.881 6.021 -4.043 1.00 97.81 92 LEU A O 1
ATOM 687 N N . PHE A 1 93 ? -4.841 4.739 -5.588 1.00 98.38 93 PHE A N 1
ATOM 688 C CA . PHE A 1 93 ? -3.491 5.260 -5.451 1.00 98.38 93 PHE A CA 1
ATOM 689 C C . PHE A 1 93 ? -2.815 5.277 -6.822 1.00 98.38 93 PHE A C 1
ATOM 691 O O . PHE A 1 93 ? -3.050 4.364 -7.621 1.00 98.38 93 PHE A O 1
ATOM 698 N N . VAL A 1 94 ? -2.020 6.315 -7.073 1.00 98.12 94 VAL A N 1
ATOM 699 C CA . VAL A 1 94 ? -1.186 6.462 -8.266 1.00 98.12 94 VAL A CA 1
ATOM 700 C C . VAL A 1 94 ? 0.162 7.033 -7.859 1.00 98.12 94 VAL A C 1
ATOM 702 O O . VAL A 1 94 ? 0.222 8.086 -7.222 1.00 98.12 94 VAL A O 1
ATOM 705 N N . ASP A 1 95 ? 1.200 6.340 -8.290 1.00 97.38 95 ASP A N 1
ATOM 706 C CA . ASP A 1 95 ? 2.570 6.809 -8.371 1.00 97.38 95 ASP A CA 1
ATOM 707 C C . ASP A 1 95 ? 2.987 6.756 -9.841 1.00 97.38 95 ASP A C 1
ATOM 709 O O . ASP A 1 95 ? 2.887 5.695 -10.458 1.00 97.38 95 ASP A O 1
ATOM 713 N N . ASP A 1 96 ? 3.308 7.917 -10.410 1.00 95.94 96 ASP A N 1
ATOM 714 C CA . ASP A 1 96 ? 3.565 8.132 -11.841 1.00 95.94 96 ASP A CA 1
ATOM 715 C C . ASP A 1 96 ? 4.801 9.013 -12.088 1.00 95.94 96 ASP A C 1
ATOM 717 O O . ASP A 1 96 ? 4.872 9.774 -13.061 1.00 95.94 96 ASP A O 1
ATOM 721 N N . ASP A 1 97 ? 5.757 8.976 -11.159 1.00 94.19 97 ASP A N 1
ATOM 722 C CA . ASP A 1 97 ? 6.935 9.835 -11.181 1.00 94.19 97 ASP A CA 1
ATOM 723 C C . ASP A 1 97 ? 8.152 9.211 -11.881 1.00 94.19 97 ASP A C 1
ATOM 725 O O . ASP A 1 97 ? 9.150 9.920 -12.082 1.00 94.19 97 ASP A O 1
ATOM 729 N N . GLN A 1 98 ? 8.033 7.951 -12.325 1.00 94.38 98 GLN A N 1
ATOM 730 C CA . GLN A 1 98 ? 9.060 7.192 -13.040 1.00 94.38 98 GLN A CA 1
ATOM 731 C C . GLN A 1 98 ? 10.333 7.027 -12.206 1.00 94.38 98 GLN A C 1
ATOM 733 O O . GLN A 1 98 ? 11.447 7.260 -12.699 1.00 94.38 98 GLN A O 1
ATOM 738 N N . ARG A 1 99 ? 10.164 6.771 -10.903 1.00 93.31 99 ARG A N 1
ATOM 739 C CA . ARG A 1 99 ? 11.264 6.591 -9.958 1.00 93.31 99 ARG A CA 1
ATOM 740 C C . ARG A 1 99 ? 11.042 5.402 -9.051 1.00 93.31 99 ARG A C 1
ATOM 742 O O . ARG A 1 99 ? 9.980 5.228 -8.467 1.00 93.31 99 ARG A O 1
ATOM 749 N N . ALA A 1 100 ? 12.135 4.701 -8.777 1.00 92.25 100 ALA A N 1
ATOM 750 C CA . ALA A 1 100 ? 12.127 3.644 -7.786 1.00 92.25 100 ALA A CA 1
ATOM 751 C C . ALA A 1 100 ? 11.739 4.187 -6.424 1.00 92.25 100 ALA A C 1
ATOM 753 O O . ALA A 1 100 ? 12.3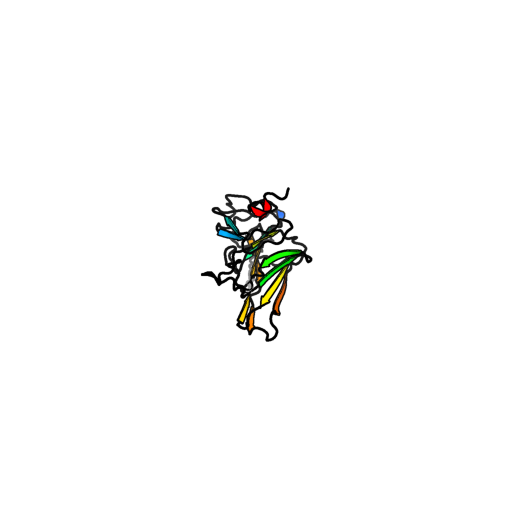18 5.158 -5.935 1.00 92.25 100 ALA A O 1
ATOM 754 N N . SER A 1 101 ? 10.851 3.478 -5.729 1.00 93.62 101 SER A N 1
ATOM 755 C CA . SER A 1 101 ? 10.436 3.858 -4.376 1.00 93.62 101 SER A CA 1
ATOM 756 C C . SER A 1 101 ? 11.605 3.873 -3.378 1.00 93.62 101 SER A C 1
ATOM 758 O O . SER A 1 101 ? 11.520 4.447 -2.288 1.00 93.62 101 SER A O 1
ATOM 760 N N . THR A 1 102 ? 12.731 3.259 -3.750 1.00 92.81 102 THR A N 1
ATOM 761 C CA . THR A 1 102 ? 13.993 3.255 -3.007 1.00 92.81 102 THR A CA 1
ATOM 762 C C . THR A 1 102 ? 14.873 4.487 -3.251 1.00 92.81 102 THR A C 1
ATOM 764 O O . THR A 1 102 ? 15.805 4.733 -2.473 1.00 92.81 102 THR A O 1
ATOM 767 N N . ASP A 1 103 ? 14.586 5.292 -4.274 1.00 90.19 103 ASP A N 1
ATOM 768 C CA . ASP A 1 103 ? 15.323 6.515 -4.578 1.00 90.19 103 ASP A CA 1
ATOM 769 C C . ASP A 1 103 ? 14.933 7.628 -3.602 1.00 90.19 103 ASP A C 1
ATOM 771 O O . ASP A 1 103 ? 13.914 8.300 -3.713 1.00 90.19 103 ASP A O 1
ATOM 775 N N . THR A 1 104 ? 15.774 7.849 -2.592 1.00 88.44 104 THR A N 1
ATOM 776 C CA . THR A 1 104 ? 15.443 8.725 -1.449 1.00 88.44 104 THR A CA 1
ATOM 777 C C . THR A 1 104 ? 16.256 10.017 -1.385 1.00 88.44 104 THR A C 1
ATOM 779 O O . THR A 1 104 ? 16.047 10.830 -0.483 1.00 88.44 104 THR A O 1
ATOM 782 N N . ARG A 1 105 ? 17.219 10.235 -2.294 1.00 84.94 105 ARG A N 1
ATOM 783 C CA . ARG A 1 105 ? 18.212 11.318 -2.160 1.00 84.94 105 ARG A CA 1
ATOM 784 C C . ARG A 1 105 ? 18.334 12.197 -3.401 1.00 84.94 105 ARG A C 1
ATOM 786 O O . ARG A 1 105 ? 18.553 11.730 -4.512 1.00 84.94 105 ARG A O 1
ATOM 793 N N . GLY A 1 106 ? 18.341 13.509 -3.165 1.00 82.06 106 GLY A N 1
ATOM 794 C CA . GLY A 1 106 ? 18.670 14.517 -4.172 1.00 82.06 106 GLY A CA 1
ATOM 795 C C . GLY A 1 106 ? 17.561 14.744 -5.199 1.00 82.06 106 GLY A C 1
ATOM 796 O O . GLY A 1 106 ? 16.387 14.522 -4.932 1.00 82.06 106 GLY A O 1
ATOM 797 N N . LYS A 1 107 ? 17.942 15.219 -6.390 1.00 79.69 107 LYS A N 1
ATOM 798 C CA . LYS A 1 107 ? 17.011 15.579 -7.480 1.00 79.69 107 LYS A CA 1
ATOM 799 C C . LYS A 1 107 ? 16.362 14.377 -8.179 1.00 79.69 107 LYS A C 1
ATOM 801 O O . LYS A 1 107 ? 15.646 14.567 -9.153 1.00 79.69 107 LYS A O 1
ATOM 806 N N . GLN A 1 108 ? 16.692 13.162 -7.762 1.00 82.00 108 GLN A N 1
ATOM 807 C CA . GLN A 1 108 ? 16.134 11.920 -8.297 1.00 82.00 108 GLN A CA 1
ATOM 808 C C . GLN A 1 108 ? 15.276 11.202 -7.251 1.00 82.00 108 GLN A C 1
ATOM 810 O O . GLN A 1 108 ? 14.896 10.068 -7.476 1.00 82.00 108 GLN A O 1
ATOM 815 N N . ALA A 1 109 ? 15.006 11.834 -6.101 1.00 88.19 109 ALA A N 1
ATOM 816 C CA . ALA A 1 109 ? 14.186 11.210 -5.077 1.00 88.19 109 ALA A CA 1
ATOM 817 C C . ALA A 1 109 ? 12.752 11.003 -5.585 1.00 88.19 109 ALA A C 1
ATOM 819 O O . ALA A 1 109 ? 12.154 11.949 -6.105 1.00 88.19 109 ALA A O 1
ATOM 820 N N . ALA A 1 110 ? 12.222 9.804 -5.368 1.00 93.31 110 ALA A N 1
ATOM 821 C CA . ALA A 1 110 ? 10.838 9.472 -5.641 1.00 93.31 110 ALA A CA 1
ATOM 822 C C . ALA A 1 110 ? 9.890 10.279 -4.742 1.00 93.31 110 ALA A C 1
ATOM 824 O O . ALA A 1 110 ? 10.173 10.558 -3.565 1.00 93.31 110 ALA A O 1
ATOM 825 N N . GLN A 1 111 ? 8.754 10.663 -5.313 1.00 94.56 111 GLN A N 1
ATOM 826 C CA . GLN A 1 111 ? 7.610 11.264 -4.644 1.00 94.56 111 GLN A CA 1
ATOM 827 C C . GLN A 1 111 ? 6.996 10.253 -3.682 1.00 94.56 111 GLN A C 1
ATOM 829 O O . GLN A 1 111 ? 6.731 10.590 -2.521 1.00 94.56 111 GLN A O 1
ATOM 834 N N . TYR A 1 112 ? 6.835 9.009 -4.135 1.00 96.88 112 TYR A N 1
ATOM 835 C CA . TYR A 1 112 ? 6.466 7.879 -3.302 1.00 96.88 112 TYR A CA 1
ATOM 836 C C . TYR A 1 112 ? 7.703 7.102 -2.852 1.00 96.88 112 TYR A C 1
ATOM 838 O O . TYR A 1 112 ? 8.466 6.585 -3.652 1.00 96.88 112 TYR A O 1
ATOM 846 N N . GLN A 1 113 ? 7.903 6.975 -1.541 1.00 96.25 113 GLN A N 1
ATOM 847 C CA . GLN A 1 113 ? 9.105 6.333 -0.989 1.00 96.25 113 GLN A CA 1
ATOM 848 C C . GLN A 1 113 ? 8.757 5.024 -0.280 1.00 96.25 113 GLN A C 1
ATOM 850 O O . GLN A 1 113 ? 9.267 4.718 0.800 1.00 96.25 113 GLN A O 1
ATOM 855 N N . GLY A 1 114 ? 7.792 4.295 -0.843 1.00 97.38 114 GLY A N 1
ATOM 856 C CA . GLY A 1 114 ? 7.398 2.978 -0.359 1.00 97.38 114 GLY A CA 1
ATOM 857 C C . GLY A 1 114 ? 6.586 2.989 0.933 1.00 97.38 114 GLY A C 1
ATOM 858 O O . GLY A 1 114 ? 6.455 1.947 1.572 1.00 97.38 114 GLY A O 1
ATOM 859 N N . GLN A 1 115 ? 6.034 4.128 1.365 1.00 98.44 115 GLN A N 1
ATOM 860 C CA . GLN A 1 115 ? 5.179 4.156 2.555 1.00 98.44 115 GLN A CA 1
ATOM 861 C C . GLN A 1 115 ? 3.984 3.194 2.392 1.00 98.44 115 GLN A C 1
ATOM 863 O O . GLN A 1 115 ? 3.357 3.179 1.332 1.00 98.44 115 GLN A O 1
ATOM 868 N N . PRO A 1 116 ? 3.597 2.431 3.427 1.00 98.69 116 PRO A N 1
ATOM 869 C CA . PRO A 1 116 ? 2.362 1.658 3.383 1.00 98.69 116 PRO A CA 1
ATOM 870 C C . PRO A 1 116 ? 1.146 2.557 3.124 1.00 98.69 116 PRO A C 1
ATOM 872 O O . PRO A 1 116 ? 1.123 3.732 3.500 1.00 98.69 116 PRO A O 1
ATOM 875 N N . ILE A 1 117 ? 0.115 2.004 2.493 1.00 98.69 117 ILE A N 1
ATOM 876 C CA . ILE A 1 117 ? -1.019 2.778 1.977 1.00 98.69 117 ILE A CA 1
ATOM 877 C C . ILE A 1 117 ? -2.290 2.372 2.716 1.00 98.69 117 ILE A C 1
ATOM 879 O O . ILE A 1 117 ? -2.696 1.211 2.671 1.00 98.69 117 ILE A O 1
ATOM 883 N N . VAL A 1 118 ? -2.948 3.328 3.371 1.00 98.50 118 VAL A N 1
ATOM 884 C CA . VAL A 1 118 ? -4.279 3.129 3.954 1.00 98.50 118 VAL A CA 1
ATOM 885 C C . VAL A 1 118 ? -5.330 3.327 2.865 1.00 98.50 118 VAL A C 1
ATOM 887 O O . VAL A 1 118 ? -5.475 4.418 2.311 1.00 98.50 118 VAL A O 1
ATOM 890 N N . LEU A 1 119 ? -6.093 2.277 2.575 1.00 98.06 119 LEU A N 1
ATOM 891 C CA . LEU A 1 119 ? -7.096 2.226 1.515 1.00 98.06 119 LEU A CA 1
ATOM 892 C C . LEU A 1 119 ? -8.496 2.033 2.100 1.00 98.06 119 LEU A C 1
ATOM 894 O O . LEU A 1 119 ? -8.670 1.347 3.105 1.00 98.06 119 LEU A O 1
ATOM 898 N N . VAL A 1 120 ? -9.500 2.596 1.426 1.00 97.19 120 VAL A N 1
ATOM 899 C CA . VAL A 1 120 ? -10.918 2.284 1.652 1.00 97.19 120 VAL A CA 1
ATOM 900 C C . VAL A 1 120 ? -11.366 1.393 0.500 1.00 97.19 120 VAL A C 1
ATOM 902 O O . VAL A 1 120 ? -11.336 1.838 -0.647 1.00 97.19 120 VAL A O 1
ATOM 905 N N . LEU A 1 121 ? -11.735 0.150 0.803 1.00 96.56 121 LEU A N 1
ATOM 906 C CA . LEU A 1 121 ? -12.051 -0.887 -0.178 1.00 96.56 121 LEU A CA 1
ATOM 907 C C . LEU A 1 121 ? -13.419 -1.503 0.105 1.00 96.56 121 LEU A C 1
ATOM 909 O O . LEU A 1 121 ? -13.775 -1.760 1.257 1.00 96.56 121 LEU A O 1
ATOM 913 N N . ASP A 1 122 ? -14.147 -1.816 -0.963 1.00 95.19 122 ASP A N 1
ATOM 914 C CA . ASP A 1 122 ? -15.284 -2.728 -0.894 1.00 95.19 122 ASP A CA 1
ATOM 915 C C . ASP A 1 122 ? -14.756 -4.174 -0.770 1.00 95.19 122 ASP A C 1
ATOM 917 O O . ASP A 1 122 ? -14.047 -4.638 -1.672 1.00 95.19 122 ASP A O 1
ATOM 921 N N . PRO A 1 123 ? -15.065 -4.904 0.321 1.00 94.56 123 PRO A N 1
ATOM 922 C CA . PRO A 1 123 ? -14.571 -6.266 0.537 1.00 94.56 123 PRO A CA 1
ATOM 923 C C . PRO A 1 123 ? -15.126 -7.292 -0.461 1.00 94.56 123 PRO A C 1
ATOM 925 O O . PRO A 1 123 ? -14.584 -8.389 -0.567 1.00 94.56 123 PRO A O 1
ATOM 928 N N . THR A 1 124 ? -16.200 -6.965 -1.183 1.00 94.69 124 THR A N 1
ATOM 929 C CA . THR A 1 124 ? -16.829 -7.851 -2.177 1.00 94.69 124 THR A CA 1
ATOM 930 C C . THR A 1 124 ? -16.193 -7.738 -3.562 1.00 94.69 124 THR A C 1
ATOM 932 O O . THR A 1 124 ? -16.518 -8.509 -4.467 1.00 94.69 124 THR A O 1
ATOM 935 N N . LYS A 1 125 ? -15.288 -6.772 -3.752 1.00 96.62 125 LYS A N 1
ATOM 936 C CA . LYS A 1 125 ? -14.672 -6.451 -5.041 1.00 96.62 125 LYS A CA 1
ATOM 937 C C . LYS A 1 125 ? -13.189 -6.772 -5.027 1.00 96.62 125 LYS A C 1
ATOM 939 O O . LYS A 1 125 ? -12.518 -6.698 -3.999 1.00 96.62 125 LYS A O 1
ATOM 944 N N . LYS A 1 126 ? -12.649 -7.074 -6.207 1.00 97.50 126 LYS A N 1
ATOM 945 C CA . LYS A 1 126 ? -11.212 -7.301 -6.360 1.00 97.50 126 LYS A CA 1
ATOM 946 C C . LYS A 1 126 ? -10.448 -5.985 -6.344 1.00 97.50 126 LYS A C 1
ATOM 948 O O . LYS A 1 126 ? -10.872 -5.020 -6.978 1.00 97.50 126 LYS A O 1
ATOM 953 N N . VAL A 1 127 ? -9.307 -5.978 -5.668 1.00 98.00 127 VAL A N 1
ATOM 954 C CA . VAL A 1 127 ? -8.306 -4.915 -5.789 1.00 98.00 127 VAL A CA 1
ATOM 955 C C . VAL A 1 127 ? -7.276 -5.333 -6.832 1.00 98.00 127 VAL A C 1
ATOM 957 O O . VAL A 1 127 ? -6.774 -6.453 -6.792 1.00 98.00 127 VAL A O 1
ATOM 960 N N . ARG A 1 128 ? -6.995 -4.457 -7.790 1.00 98.56 128 ARG A N 1
ATOM 961 C CA . ARG A 1 128 ? -6.011 -4.649 -8.853 1.00 98.56 128 ARG A CA 1
ATOM 962 C C . ARG A 1 128 ? -4.775 -3.817 -8.544 1.00 98.56 128 ARG A C 1
ATOM 964 O O . ARG A 1 128 ? -4.907 -2.653 -8.171 1.00 98.56 128 ARG A O 1
ATOM 971 N N . VAL A 1 129 ? -3.604 -4.420 -8.694 1.00 98.56 129 VAL A N 1
ATOM 972 C CA . VAL A 1 129 ? -2.309 -3.753 -8.545 1.00 98.56 129 VAL A CA 1
ATOM 973 C C . VAL A 1 129 ? -1.590 -3.821 -9.880 1.00 98.56 129 VAL A C 1
ATOM 975 O O . VAL A 1 129 ? -1.499 -4.899 -10.470 1.00 98.56 129 VAL A O 1
ATOM 978 N N . VAL A 1 130 ? -1.103 -2.674 -10.340 1.00 98.44 130 VAL A N 1
ATOM 979 C CA . VAL A 1 130 ? -0.365 -2.543 -11.596 1.00 98.44 130 VAL A CA 1
ATOM 980 C C . VAL A 1 130 ? 0.983 -1.905 -11.295 1.00 98.44 130 VAL A C 1
ATOM 982 O O . VAL A 1 130 ? 1.015 -0.876 -10.627 1.00 98.44 130 VAL A O 1
ATOM 985 N N . ALA A 1 131 ? 2.068 -2.508 -11.777 1.00 97.44 131 ALA A N 1
ATOM 986 C CA . ALA A 1 131 ? 3.392 -1.894 -11.767 1.00 97.44 131 ALA A CA 1
ATOM 987 C C . ALA A 1 131 ? 3.868 -1.686 -13.207 1.00 97.44 131 ALA A C 1
ATOM 989 O O . ALA A 1 131 ? 3.797 -2.616 -14.026 1.00 97.44 131 ALA A O 1
ATOM 990 N N . THR A 1 132 ? 4.333 -0.475 -13.500 1.00 97.12 132 THR A N 1
ATOM 991 C CA . THR A 1 132 ? 4.794 -0.073 -14.833 1.00 97.12 132 THR A CA 1
ATOM 992 C C . THR A 1 132 ? 6.249 0.340 -14.756 1.00 97.12 132 THR A C 1
ATOM 994 O O . THR A 1 132 ? 6.613 1.182 -13.946 1.00 97.12 132 THR A O 1
ATOM 997 N N . ASP A 1 133 ? 7.050 -0.258 -15.622 1.00 95.25 133 ASP A N 1
ATOM 998 C CA . ASP A 1 133 ? 8.466 0.026 -15.790 1.00 95.25 133 ASP A CA 1
ATOM 999 C C . ASP A 1 133 ? 8.661 1.076 -16.894 1.00 95.25 133 ASP A C 1
ATOM 1001 O O . ASP A 1 133 ? 8.017 1.005 -17.948 1.00 95.25 133 ASP A O 1
ATOM 1005 N N . HIS A 1 134 ? 9.530 2.047 -16.652 1.00 94.31 134 HIS A N 1
ATOM 1006 C CA . HIS A 1 134 ? 9.863 3.170 -17.523 1.00 94.31 134 HIS A CA 1
ATOM 1007 C C . HIS A 1 134 ? 11.341 3.191 -17.915 1.00 94.31 134 H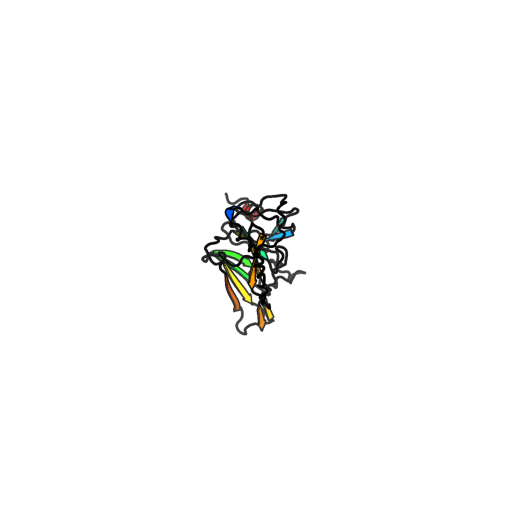IS A C 1
ATOM 1009 O O . HIS A 1 134 ? 11.681 3.820 -18.926 1.00 94.31 134 HIS A O 1
ATOM 1015 N N . VAL A 1 135 ? 12.216 2.506 -17.174 1.00 88.12 135 VAL A N 1
ATOM 1016 C CA . VAL A 1 135 ? 13.668 2.555 -17.372 1.00 88.12 135 VAL A CA 1
ATOM 1017 C C . VAL A 1 135 ? 14.232 1.164 -17.669 1.00 88.12 135 VAL A C 1
ATOM 1019 O O . VAL A 1 135 ? 13.830 0.157 -17.114 1.00 88.12 135 VAL A O 1
ATOM 1022 N N . ALA A 1 136 ? 15.187 1.084 -18.601 1.00 87.06 136 ALA A N 1
ATOM 1023 C CA . ALA A 1 136 ? 15.776 -0.185 -19.036 1.00 87.06 136 ALA A CA 1
ATOM 1024 C C . ALA A 1 136 ? 16.807 -0.722 -18.022 1.00 87.06 136 ALA A C 1
ATOM 1026 O O . ALA A 1 136 ? 18.011 -0.731 -18.294 1.00 87.06 136 ALA A O 1
ATOM 1027 N N . THR A 1 137 ? 16.325 -1.146 -16.858 1.00 83.12 137 THR A N 1
ATOM 1028 C CA . THR A 1 137 ? 17.086 -1.748 -15.758 1.00 83.12 137 THR A CA 1
ATOM 1029 C C . THR A 1 137 ? 16.521 -3.135 -15.429 1.00 83.12 137 THR A C 1
ATOM 1031 O O . THR A 1 137 ? 16.516 -4.017 -16.294 1.00 83.12 137 THR A O 1
ATOM 1034 N N . ASP A 1 138 ? 16.079 -3.344 -14.190 1.00 88.56 138 ASP A N 1
ATOM 1035 C CA . ASP A 1 138 ? 15.360 -4.525 -13.736 1.00 88.56 138 ASP A CA 1
ATOM 1036 C C . ASP A 1 138 ? 14.033 -4.052 -13.157 1.00 88.56 138 ASP A C 1
ATOM 1038 O O . ASP A 1 138 ? 14.016 -3.363 -12.144 1.00 88.56 138 ASP A O 1
ATOM 1042 N N . ALA A 1 139 ? 12.928 -4.508 -13.729 1.00 91.62 139 ALA A N 1
ATOM 1043 C CA . ALA A 1 139 ? 11.616 -4.167 -13.228 1.00 91.62 139 ALA A CA 1
ATOM 1044 C C . ALA A 1 139 ? 11.300 -4.971 -11.959 1.00 91.62 139 ALA A C 1
ATOM 1046 O O . ALA A 1 139 ? 11.227 -6.211 -11.985 1.00 91.62 139 ALA A O 1
ATOM 1047 N N . ILE A 1 140 ? 11.090 -4.263 -10.850 1.00 95.12 140 ILE A N 1
ATOM 1048 C CA . ILE A 1 140 ? 10.874 -4.847 -9.523 1.00 95.12 140 ILE A CA 1
ATOM 1049 C C . ILE A 1 140 ? 9.509 -4.437 -8.969 1.00 95.12 140 ILE A C 1
ATOM 1051 O O . ILE A 1 140 ? 9.153 -3.264 -8.908 1.00 95.12 140 ILE A O 1
ATOM 1055 N N . LEU A 1 141 ? 8.780 -5.431 -8.468 1.00 97.81 141 LEU A N 1
ATOM 1056 C CA . LEU A 1 141 ? 7.724 -5.274 -7.477 1.00 97.81 141 LEU A CA 1
ATOM 1057 C C . LEU A 1 141 ? 8.057 -6.188 -6.295 1.00 97.81 141 LEU A C 1
ATOM 1059 O O . LEU A 1 141 ? 8.170 -7.401 -6.454 1.00 97.81 141 LEU A O 1
ATOM 1063 N N . GLY A 1 142 ? 8.217 -5.628 -5.102 1.00 97.88 142 GLY A N 1
ATOM 1064 C CA . GLY A 1 142 ? 8.407 -6.405 -3.880 1.00 97.88 142 GLY A CA 1
ATOM 1065 C C . GLY A 1 142 ? 7.176 -7.243 -3.521 1.00 97.88 142 GLY A C 1
ATOM 1066 O O . GLY A 1 142 ? 6.118 -7.154 -4.147 1.00 97.88 142 GLY A O 1
ATOM 1067 N N . ALA A 1 143 ? 7.292 -8.058 -2.473 1.00 98.38 143 ALA A N 1
ATOM 1068 C CA . ALA A 1 143 ? 6.123 -8.733 -1.921 1.00 98.38 143 ALA A CA 1
ATOM 1069 C C . ALA A 1 143 ? 5.052 -7.705 -1.535 1.00 98.38 143 ALA A C 1
ATOM 1071 O O . ALA A 1 143 ? 5.371 -6.609 -1.086 1.00 98.38 143 ALA A O 1
ATOM 1072 N N . LEU A 1 144 ? 3.780 -8.078 -1.655 1.00 98.69 144 LEU A N 1
ATOM 1073 C CA . LEU A 1 144 ? 2.674 -7.237 -1.207 1.00 98.69 144 LEU A CA 1
ATOM 1074 C C . LEU A 1 144 ? 1.803 -7.994 -0.225 1.00 98.69 144 LEU A C 1
ATOM 1076 O O . LEU A 1 144 ? 1.506 -9.177 -0.401 1.00 98.69 144 LEU A O 1
ATOM 1080 N N . TRP A 1 145 ? 1.364 -7.278 0.798 1.00 98.69 145 TRP A N 1
ATOM 1081 C CA . TRP A 1 145 ? 0.475 -7.767 1.834 1.00 98.69 145 TRP A CA 1
ATOM 1082 C C . TRP A 1 145 ? -0.647 -6.772 2.056 1.00 98.69 145 TRP A C 1
ATOM 1084 O O . TRP A 1 145 ? -0.437 -5.563 2.011 1.00 98.69 145 TRP A O 1
ATOM 1094 N N . ILE A 1 146 ? -1.836 -7.289 2.347 1.00 98.50 146 ILE A N 1
ATOM 1095 C CA . ILE A 1 146 ? -2.968 -6.478 2.766 1.00 98.50 146 ILE A CA 1
ATOM 1096 C C . ILE A 1 146 ? -3.391 -6.843 4.186 1.00 98.50 146 ILE A C 1
ATOM 1098 O O . ILE A 1 146 ? -3.526 -8.019 4.531 1.00 98.50 146 ILE A O 1
ATOM 1102 N N . HIS A 1 147 ? -3.607 -5.823 5.010 1.00 98.00 147 HIS A N 1
ATOM 1103 C CA . HIS A 1 147 ? -3.990 -5.934 6.415 1.00 98.00 147 HIS A CA 1
ATOM 1104 C C . HIS A 1 147 ? -5.384 -5.356 6.598 1.00 98.00 147 HIS A C 1
ATOM 1106 O O . HIS A 1 147 ? -5.662 -4.249 6.146 1.00 98.00 147 HIS A O 1
ATOM 1112 N N . ARG A 1 148 ? -6.261 -6.101 7.259 1.00 96.94 148 ARG A N 1
ATOM 1113 C CA . ARG A 1 148 ? -7.650 -5.730 7.524 1.00 96.94 148 ARG A CA 1
ATOM 1114 C C . ARG A 1 148 ? -7.786 -5.126 8.918 1.00 96.94 148 ARG A C 1
ATOM 1116 O O . ARG A 1 148 ? -6.979 -5.394 9.800 1.00 96.94 148 ARG A O 1
ATOM 1123 N N . TRP A 1 149 ? -8.844 -4.351 9.135 1.00 95.81 149 TRP A N 1
ATOM 1124 C CA . TRP A 1 149 ? -9.163 -3.678 10.401 1.00 95.81 149 TRP A CA 1
ATOM 1125 C C . TRP A 1 149 ? -9.075 -4.530 11.683 1.00 95.81 149 TRP A C 1
ATOM 1127 O O . TRP A 1 149 ? -8.791 -3.991 12.750 1.00 95.81 149 TRP A O 1
ATOM 1137 N N . ASP A 1 150 ? -9.302 -5.843 11.608 1.00 94.31 150 ASP A N 1
ATOM 1138 C CA . ASP A 1 150 ? -9.214 -6.784 12.735 1.00 94.31 150 ASP A CA 1
ATOM 1139 C C . ASP A 1 150 ? -7.800 -7.359 12.937 1.00 94.31 150 ASP A C 1
ATOM 1141 O O . ASP A 1 150 ? -7.608 -8.269 13.739 1.00 94.31 150 ASP A O 1
ATOM 1145 N N . GLY A 1 151 ? -6.806 -6.852 12.203 1.00 95.12 151 GLY A N 1
ATOM 1146 C CA . GLY A 1 151 ? -5.414 -7.305 12.243 1.00 95.12 151 GLY A CA 1
ATOM 1147 C C . GLY A 1 151 ? -5.158 -8.566 11.423 1.00 95.12 151 GLY A C 1
ATOM 1148 O O . GLY A 1 151 ? -4.023 -9.038 11.367 1.00 95.12 151 GLY A O 1
ATOM 1149 N N . ALA A 1 152 ? -6.190 -9.113 10.775 1.00 95.75 152 ALA A N 1
ATOM 1150 C CA . ALA A 1 152 ? -6.013 -10.216 9.851 1.00 95.75 152 ALA A CA 1
ATOM 1151 C C . ALA A 1 152 ? -5.239 -9.740 8.616 1.00 95.75 152 ALA A C 1
ATOM 1153 O O . ALA A 1 152 ? -5.433 -8.617 8.145 1.00 95.75 152 ALA A O 1
ATOM 1154 N N . ARG A 1 153 ? -4.383 -10.594 8.062 1.00 97.00 153 ARG A N 1
ATOM 1155 C CA . ARG A 1 153 ? -3.510 -10.245 6.937 1.00 97.00 153 ARG A CA 1
ATOM 1156 C C . ARG A 1 153 ? -3.522 -11.309 5.854 1.00 97.00 153 ARG A C 1
ATOM 1158 O O . ARG A 1 153 ? -3.762 -12.481 6.129 1.00 97.00 153 ARG A O 1
ATOM 1165 N N . LYS A 1 154 ? -3.244 -10.895 4.625 1.00 97.19 154 LYS A N 1
ATOM 1166 C CA . LYS A 1 154 ? -3.172 -11.765 3.452 1.00 97.19 154 LYS A CA 1
ATOM 1167 C C . LYS A 1 154 ? -1.992 -11.341 2.593 1.00 97.19 154 LYS A C 1
ATOM 1169 O O . LYS A 1 154 ? -1.855 -10.159 2.282 1.00 97.19 154 LYS A O 1
ATOM 1174 N N . LYS A 1 155 ? -1.156 -12.301 2.199 1.00 98.06 155 LYS A N 1
ATOM 1175 C CA . LYS A 1 155 ? -0.135 -12.076 1.175 1.00 98.06 155 LYS A CA 1
ATOM 1176 C C . LYS A 1 155 ? -0.818 -12.018 -0.189 1.00 98.06 155 LYS A C 1
ATOM 1178 O O . LYS A 1 155 ? -1.604 -12.905 -0.513 1.00 98.06 155 LYS A O 1
ATOM 1183 N N . LEU A 1 156 ? -0.553 -10.963 -0.950 1.00 97.88 156 LEU A N 1
ATOM 1184 C CA . LEU A 1 156 ? -1.073 -10.787 -2.304 1.00 97.88 156 LEU A CA 1
ATOM 1185 C C . LEU A 1 156 ? -0.112 -11.392 -3.328 1.00 97.88 156 LEU A C 1
ATOM 1187 O O . LEU A 1 156 ? -0.533 -12.184 -4.160 1.00 97.88 156 LEU A O 1
ATOM 1191 N N . THR A 1 157 ? 1.179 -11.079 -3.216 1.00 97.75 157 THR A N 1
ATOM 1192 C CA . THR A 1 157 ? 2.231 -11.615 -4.089 1.00 97.75 157 THR A CA 1
ATOM 1193 C C . THR A 1 157 ? 3.542 -11.799 -3.322 1.00 97.75 157 THR A C 1
ATOM 1195 O O . THR A 1 157 ? 3.801 -11.104 -2.333 1.00 97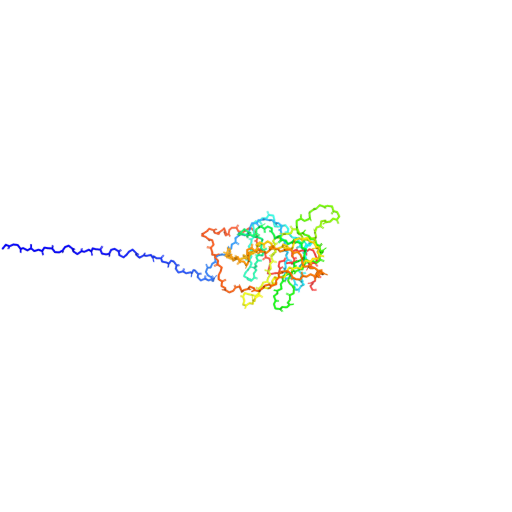.75 157 THR A O 1
ATOM 1198 N N . ASP A 1 158 ? 4.371 -12.746 -3.770 1.00 97.62 158 ASP A N 1
ATOM 1199 C CA . ASP A 1 158 ? 5.773 -12.892 -3.352 1.00 97.62 158 ASP A CA 1
ATOM 1200 C C . ASP A 1 158 ? 6.673 -11.779 -3.909 1.00 97.62 158 ASP A C 1
ATOM 1202 O O . ASP A 1 158 ? 7.799 -11.614 -3.442 1.00 97.62 158 ASP A O 1
ATOM 1206 N N . GLY A 1 159 ? 6.147 -10.991 -4.847 1.00 95.75 159 GLY A N 1
ATOM 1207 C CA . GLY A 1 159 ? 6.885 -10.025 -5.639 1.00 95.75 159 GLY A CA 1
ATOM 1208 C C . GLY A 1 159 ? 7.240 -10.588 -7.010 1.00 95.75 159 GLY A C 1
ATOM 1209 O O . GLY A 1 159 ? 6.990 -11.753 -7.328 1.00 95.75 159 GLY A O 1
ATOM 1210 N N . LYS A 1 160 ? 7.809 -9.733 -7.846 1.00 95.38 160 LYS A N 1
ATOM 1211 C CA . LYS A 1 160 ? 8.257 -10.044 -9.193 1.00 95.38 160 LYS A CA 1
ATOM 1212 C C . LYS A 1 160 ? 9.512 -9.237 -9.486 1.00 95.38 160 LYS A C 1
ATOM 1214 O O . LYS A 1 160 ? 9.531 -8.032 -9.277 1.00 95.38 160 LYS A O 1
ATOM 1219 N N . GLN A 1 161 ? 10.531 -9.911 -9.998 1.00 95.44 161 GLN A N 1
ATOM 1220 C CA . GLN A 1 161 ? 11.708 -9.279 -10.577 1.00 95.44 161 GLN A CA 1
ATOM 1221 C C . GLN A 1 161 ? 11.900 -9.861 -11.970 1.00 95.44 161 GLN A C 1
ATOM 1223 O O . GLN A 1 161 ? 11.874 -11.082 -12.147 1.00 95.44 161 GLN A O 1
ATOM 1228 N N . THR A 1 162 ? 12.036 -8.994 -12.963 1.00 93.00 162 THR A N 1
ATOM 1229 C CA . THR A 1 162 ? 12.266 -9.383 -14.353 1.00 93.00 162 THR A CA 1
ATOM 1230 C C . THR A 1 162 ? 13.156 -8.355 -15.024 1.00 93.00 162 THR A C 1
ATOM 1232 O O . THR A 1 162 ? 13.123 -7.184 -14.668 1.00 93.00 162 THR A O 1
ATOM 1235 N N . THR A 1 163 ? 13.907 -8.775 -16.036 1.00 93.56 163 THR A N 1
ATOM 1236 C CA . THR A 1 163 ? 14.588 -7.831 -16.925 1.00 93.56 163 THR A CA 1
ATOM 1237 C C . THR A 1 163 ? 13.560 -6.914 -17.584 1.00 93.56 163 THR A C 1
ATOM 1239 O O . THR A 1 163 ? 12.506 -7.396 -18.023 1.00 93.56 163 THR A O 1
ATOM 1242 N N . SER A 1 164 ? 13.879 -5.620 -17.658 1.00 92.00 164 SER A N 1
ATOM 1243 C CA . SER A 1 164 ? 13.031 -4.615 -18.294 1.00 92.00 164 SER A CA 1
ATOM 1244 C C . SER A 1 164 ? 12.737 -4.962 -19.762 1.00 92.00 164 SER A C 1
ATOM 1246 O O . SER A 1 164 ? 13.645 -5.363 -20.504 1.00 92.00 164 SER A O 1
ATOM 1248 N N . PRO A 1 165 ? 11.479 -4.831 -20.222 1.00 89.50 165 PRO A N 1
ATOM 1249 C CA . PRO A 1 165 ? 11.130 -5.038 -21.624 1.00 89.50 165 PRO A CA 1
ATOM 1250 C C . PRO A 1 165 ? 11.837 -4.045 -22.554 1.00 89.50 165 PRO A C 1
ATOM 1252 O O . PRO A 1 165 ? 12.129 -2.916 -22.181 1.00 89.50 165 PRO A O 1
ATOM 1255 N N . ALA A 1 166 ? 12.057 -4.430 -23.814 1.00 89.19 166 ALA A N 1
ATOM 1256 C CA . ALA A 1 166 ? 12.676 -3.538 -24.802 1.00 89.19 166 ALA A CA 1
ATOM 1257 C C . ALA A 1 166 ? 11.769 -2.357 -25.211 1.00 89.19 166 ALA A C 1
ATOM 1259 O O . ALA A 1 166 ? 12.248 -1.352 -25.733 1.00 89.19 166 ALA A O 1
ATOM 1260 N N . ASN A 1 167 ? 10.456 -2.490 -25.018 1.00 91.38 167 ASN A N 1
ATOM 1261 C CA . ASN A 1 167 ? 9.436 -1.515 -25.390 1.00 91.38 167 ASN A CA 1
ATOM 1262 C C . ASN A 1 167 ? 8.883 -0.800 -24.149 1.00 91.38 167 ASN A C 1
ATOM 1264 O O . ASN A 1 167 ? 7.809 -1.144 -23.664 1.00 91.38 167 ASN A O 1
ATOM 1268 N N . LEU A 1 168 ? 9.620 0.190 -23.651 1.00 93.31 168 LEU A N 1
ATOM 1269 C CA . LEU A 1 168 ? 9.222 0.993 -22.492 1.00 93.31 168 LEU A CA 1
ATOM 1270 C C . LEU A 1 168 ? 8.370 2.217 -22.900 1.00 93.31 168 LEU A C 1
ATOM 1272 O O . LEU A 1 168 ? 8.593 2.772 -23.982 1.00 93.31 168 LEU A O 1
ATOM 1276 N N . PRO A 1 169 ? 7.422 2.664 -22.052 1.00 94.62 169 PRO A N 1
ATOM 1277 C CA . PRO A 1 169 ? 7.052 2.055 -20.773 1.00 94.62 169 PRO A CA 1
ATOM 1278 C C . PRO A 1 169 ? 6.251 0.758 -20.943 1.00 94.62 169 PRO A C 1
ATOM 1280 O O . PRO A 1 169 ? 5.495 0.601 -21.906 1.00 94.62 169 PRO A O 1
ATOM 1283 N N . ALA A 1 170 ? 6.406 -0.169 -19.998 1.00 95.31 170 ALA A N 1
ATOM 1284 C CA . ALA A 1 170 ? 5.787 -1.487 -20.053 1.00 95.31 170 ALA A CA 1
ATOM 1285 C C . ALA A 1 170 ? 5.162 -1.891 -18.717 1.00 95.31 170 ALA A C 1
ATOM 1287 O O . ALA A 1 170 ? 5.778 -1.795 -17.660 1.00 95.31 170 ALA A O 1
ATOM 1288 N N . VAL A 1 171 ? 3.940 -2.425 -18.769 1.00 96.50 171 VAL A N 1
ATOM 1289 C CA . VAL A 1 171 ? 3.311 -3.045 -17.598 1.00 96.50 171 VAL A CA 1
ATOM 1290 C C . VAL A 1 171 ? 4.006 -4.373 -17.315 1.00 96.50 171 VAL A C 1
ATOM 1292 O O . VAL A 1 171 ? 3.926 -5.314 -18.108 1.00 96.50 171 VAL A O 1
ATOM 1295 N N . VAL A 1 172 ? 4.681 -4.452 -16.174 1.00 94.94 172 VAL A N 1
ATOM 1296 C CA . VAL A 1 172 ? 5.460 -5.627 -15.756 1.00 94.94 172 VAL A CA 1
ATOM 1297 C C . VAL A 1 172 ? 4.723 -6.467 -14.721 1.00 94.94 172 VAL A C 1
ATOM 1299 O O . VAL A 1 172 ? 4.995 -7.664 -14.586 1.00 94.94 172 VAL A O 1
ATOM 1302 N N . PHE A 1 173 ? 3.744 -5.880 -14.036 1.00 97.31 173 PHE A N 1
ATOM 1303 C CA . PHE A 1 173 ? 2.859 -6.565 -13.105 1.00 97.31 173 PHE A CA 1
ATOM 1304 C C . PHE A 1 173 ? 1.434 -6.043 -13.257 1.00 97.31 173 PHE A C 1
ATOM 1306 O O . PHE A 1 173 ? 1.223 -4.836 -13.299 1.00 97.31 173 PHE A O 1
ATOM 1313 N N . ASP A 1 174 ? 0.465 -6.952 -13.328 1.00 97.88 174 ASP A N 1
ATOM 1314 C CA . ASP A 1 174 ? -0.952 -6.624 -13.446 1.00 97.88 174 ASP A CA 1
ATOM 1315 C C . ASP A 1 174 ? -1.797 -7.784 -12.918 1.00 97.88 174 ASP A C 1
ATOM 1317 O O . ASP A 1 174 ? -2.080 -8.752 -13.628 1.00 97.88 174 ASP A O 1
ATOM 1321 N N . GLU A 1 175 ? -2.166 -7.712 -11.642 1.00 98.38 175 GLU A N 1
ATOM 1322 C CA . GLU A 1 175 ? -2.917 -8.777 -10.983 1.00 98.38 175 GLU A CA 1
ATOM 1323 C C . GLU A 1 175 ? -4.074 -8.237 -10.149 1.00 98.38 175 GLU A C 1
ATOM 1325 O O . GLU A 1 175 ? -4.057 -7.109 -9.657 1.00 98.38 175 GLU A O 1
ATOM 1330 N N . SER A 1 176 ? -5.112 -9.063 -9.993 1.00 98.12 176 SER A N 1
ATOM 1331 C CA . SER A 1 176 ? -6.324 -8.737 -9.239 1.00 98.12 176 SER A CA 1
ATOM 1332 C C . SER A 1 176 ? -6.568 -9.738 -8.116 1.00 98.12 176 SER A C 1
ATOM 1334 O O . SER A 1 176 ? -6.678 -10.942 -8.353 1.00 98.12 176 SER A O 1
ATOM 1336 N N . PHE A 1 177 ? -6.764 -9.231 -6.904 1.00 97.50 177 PHE A N 1
ATOM 1337 C CA . PHE A 1 177 ? -6.868 -10.015 -5.679 1.00 97.50 177 PHE A CA 1
ATOM 1338 C C . PHE A 1 177 ? -8.253 -9.903 -5.051 1.00 97.50 177 PHE A C 1
ATOM 1340 O O . PHE A 1 177 ? -8.805 -8.810 -4.932 1.00 97.50 177 PHE A O 1
ATOM 1347 N N . SER A 1 178 ? -8.802 -11.039 -4.616 1.00 96.06 178 SER A N 1
ATOM 1348 C CA . SER A 1 178 ? -10.049 -11.073 -3.843 1.00 96.06 178 SER A CA 1
ATOM 1349 C C . SER A 1 178 ? -9.818 -10.704 -2.377 1.00 96.06 178 SER A C 1
ATOM 1351 O O . SER A 1 178 ? -8.772 -11.047 -1.815 1.00 96.06 178 SER A O 1
ATOM 1353 N N . LEU A 1 179 ? -10.802 -10.056 -1.749 1.00 93.69 179 LEU A N 1
ATOM 1354 C CA . LEU A 1 179 ? -10.758 -9.599 -0.351 1.00 93.69 179 LEU A CA 1
ATOM 1355 C C . LEU A 1 179 ? -11.726 -10.350 0.584 1.00 93.69 179 LEU A C 1
ATOM 1357 O O . LEU A 1 179 ? -11.799 -10.042 1.775 1.00 93.69 179 LEU A O 1
ATOM 1361 N N . ASP A 1 180 ? -12.449 -11.334 0.059 1.00 86.38 180 ASP A N 1
ATOM 1362 C CA . ASP A 1 180 ? -13.465 -12.120 0.764 1.00 86.38 180 ASP A CA 1
ATOM 1363 C C . ASP A 1 180 ? -12.890 -13.309 1.555 1.00 86.38 180 ASP A C 1
ATOM 1365 O O . ASP A 1 180 ? -13.463 -13.711 2.568 1.00 86.38 180 ASP A O 1
ATOM 1369 N N . ASP A 1 181 ? -11.738 -13.843 1.143 1.00 80.31 181 ASP A N 1
ATOM 1370 C CA . ASP A 1 181 ? -11.149 -15.060 1.702 1.00 80.31 181 ASP A CA 1
ATOM 1371 C C . ASP A 1 181 ? -9.654 -14.939 2.073 1.00 80.31 181 ASP A C 1
ATOM 1373 O O . ASP A 1 181 ? -8.977 -13.947 1.781 1.00 80.31 181 ASP A O 1
ATOM 1377 N N . LYS A 1 182 ? -9.122 -15.992 2.716 1.00 88.62 182 LYS A N 1
ATOM 1378 C CA . LYS A 1 182 ? -7.676 -16.237 2.939 1.00 88.62 182 LYS A CA 1
ATOM 1379 C C . LYS A 1 182 ? -6.933 -15.186 3.771 1.00 88.62 182 LYS A C 1
ATOM 1381 O O . LYS A 1 182 ? -5.725 -15.019 3.635 1.00 88.62 182 LYS A O 1
ATOM 1386 N N . PHE A 1 183 ? -7.647 -14.494 4.650 1.00 93.94 183 PHE A N 1
ATOM 1387 C CA . PHE A 1 183 ? -7.013 -13.699 5.693 1.00 93.94 183 PHE A CA 1
ATOM 1388 C C . PHE A 1 183 ? -6.606 -14.597 6.860 1.00 93.94 183 PHE A C 1
ATOM 1390 O O . PHE A 1 183 ? -7.448 -15.248 7.482 1.00 93.94 183 PHE A O 1
ATOM 1397 N N . GLU A 1 184 ? -5.322 -14.585 7.183 1.00 92.81 184 GLU A N 1
ATOM 1398 C CA . GLU A 1 184 ? -4.777 -15.206 8.381 1.00 92.81 184 GLU A CA 1
ATOM 1399 C C . GLU A 1 184 ? -4.923 -14.247 9.557 1.00 92.81 184 GLU A C 1
ATOM 1401 O O . GLU A 1 184 ? -4.574 -13.069 9.460 1.00 92.81 184 GLU A O 1
ATOM 1406 N N . VAL A 1 185 ? -5.433 -14.745 10.680 1.00 87.56 185 VAL A N 1
ATOM 1407 C CA . VAL A 1 185 ? -5.547 -13.966 11.915 1.00 87.56 185 VAL A CA 1
ATOM 1408 C C . VAL A 1 185 ? -4.347 -14.302 12.792 1.00 87.56 185 VAL A C 1
ATOM 1410 O O . VAL A 1 185 ? -4.226 -15.455 13.207 1.00 87.56 185 VAL A O 1
ATOM 1413 N N . PRO A 1 186 ? -3.457 -13.342 13.091 1.00 85.31 186 PRO A N 1
ATOM 1414 C CA . PRO A 1 186 ? -2.375 -13.582 14.036 1.00 85.31 186 PRO A CA 1
ATOM 1415 C C . PRO A 1 186 ? -2.930 -13.968 15.414 1.00 85.31 186 PRO A C 1
ATOM 1417 O O . PRO A 1 186 ? -3.904 -13.380 15.878 1.00 85.31 186 PRO A O 1
ATOM 1420 N N . GLU A 1 187 ? -2.284 -14.907 16.111 1.00 79.75 187 GLU A N 1
ATOM 1421 C CA . GLU A 1 187 ? -2.706 -15.327 17.462 1.00 79.75 187 GLU A CA 1
ATOM 1422 C C . GLU A 1 187 ? -2.688 -14.177 18.479 1.00 79.75 187 GLU A C 1
ATOM 1424 O O . GLU A 1 187 ? -3.442 -14.168 19.450 1.00 79.75 187 GLU A O 1
ATOM 1429 N N . LYS A 1 188 ? -1.805 -13.197 18.258 1.00 81.94 188 LYS A N 1
ATOM 1430 C CA . LYS A 1 188 ? -1.639 -12.016 19.101 1.00 81.94 188 LYS A CA 1
ATOM 1431 C C . LYS A 1 188 ? -1.805 -10.772 18.249 1.00 81.94 188 LYS A C 1
ATOM 1433 O O . LYS A 1 188 ? -0.908 -10.396 17.499 1.00 81.94 188 LYS A O 1
ATOM 1438 N N . VAL A 1 189 ? -2.951 -10.128 18.408 1.00 85.62 189 VAL A N 1
ATOM 1439 C CA . VAL A 1 189 ? -3.256 -8.830 17.813 1.00 85.62 189 VAL A CA 1
ATOM 1440 C C . VAL A 1 189 ? -3.442 -7.841 18.956 1.00 85.62 189 VAL A C 1
ATOM 1442 O O . VAL A 1 189 ? -4.254 -8.072 19.852 1.00 85.62 189 VAL A O 1
ATOM 1445 N N . SER A 1 190 ? -2.666 -6.756 18.956 1.00 88.81 190 SER A N 1
ATOM 1446 C CA . SER A 1 190 ? -2.902 -5.658 19.898 1.00 88.81 190 SER A CA 1
ATOM 1447 C C . SER A 1 190 ? -4.242 -5.006 19.574 1.00 88.81 190 SER A C 1
ATOM 1449 O O . SER A 1 190 ? -4.546 -4.804 18.404 1.00 88.81 190 SER A O 1
ATOM 1451 N N . THR A 1 191 ? -5.033 -4.656 20.584 1.00 90.50 191 THR A N 1
ATOM 1452 C CA . THR A 1 191 ? -6.311 -3.937 20.411 1.00 90.50 191 THR A CA 1
ATOM 1453 C C . THR A 1 191 ? -6.278 -2.523 20.998 1.00 90.50 191 THR A C 1
ATOM 1455 O O . THR A 1 191 ? -7.272 -1.795 20.916 1.00 90.50 191 THR A O 1
ATOM 1458 N N . ASP A 1 192 ? -5.151 -2.142 21.607 1.00 92.69 192 ASP A N 1
ATOM 1459 C CA . ASP A 1 192 ? -4.963 -0.870 22.306 1.00 92.69 192 ASP A CA 1
ATOM 1460 C C . ASP A 1 192 ? -4.511 0.232 21.337 1.00 92.69 192 ASP A C 1
ATOM 1462 O O . ASP A 1 192 ? -3.322 0.497 21.123 1.00 92.69 192 ASP A O 1
ATOM 1466 N N . ALA A 1 193 ? -5.495 0.811 20.653 1.00 93.44 193 ALA A N 1
ATOM 1467 C CA . ALA A 1 193 ? -5.302 1.929 19.743 1.00 93.44 193 ALA A CA 1
ATOM 1468 C C . ALA A 1 193 ? -5.592 3.245 20.464 1.00 93.44 193 ALA A C 1
ATOM 1470 O O . ALA A 1 193 ? -6.634 3.386 21.105 1.00 93.44 193 ALA A O 1
ATOM 1471 N N . ALA A 1 194 ? -4.700 4.220 20.307 1.00 94.69 194 ALA A N 1
ATOM 1472 C CA . ALA A 1 194 ? -4.854 5.539 20.909 1.00 94.69 194 ALA A CA 1
ATOM 1473 C C . ALA A 1 194 ? -5.781 6.467 20.108 1.00 94.69 194 ALA A C 1
ATOM 1475 O O . ALA A 1 194 ? -6.280 7.448 20.658 1.00 94.69 194 ALA A O 1
ATOM 1476 N N . ILE A 1 195 ? -5.962 6.199 18.813 1.00 94.94 195 ILE A N 1
ATOM 1477 C CA . ILE A 1 195 ? -6.786 7.006 17.907 1.00 94.94 195 ILE A CA 1
ATOM 1478 C C . ILE A 1 195 ? -7.564 6.117 16.935 1.00 94.94 195 ILE A C 1
ATOM 1480 O O . ILE A 1 195 ? -7.090 5.054 16.534 1.00 94.94 195 ILE A O 1
ATOM 1484 N N . ASP A 1 196 ? -8.729 6.588 16.508 1.00 95.62 196 ASP A N 1
ATOM 1485 C CA . ASP A 1 196 ? -9.503 5.978 15.431 1.00 95.62 196 ASP A CA 1
ATOM 1486 C C . ASP A 1 196 ? -9.281 6.770 14.135 1.00 95.62 196 ASP A C 1
ATOM 1488 O O . ASP A 1 196 ? -9.366 8.002 14.114 1.00 95.62 196 ASP A O 1
ATOM 1492 N N . VAL A 1 197 ? -8.969 6.071 13.043 1.00 94.69 197 VAL A N 1
ATOM 1493 C CA . VAL A 1 197 ? -8.866 6.682 11.711 1.00 94.69 197 VAL A CA 1
ATOM 1494 C C . VAL A 1 197 ? -10.283 7.037 11.240 1.00 94.69 197 VAL A C 1
ATOM 1496 O O . VAL A 1 197 ? -11.188 6.220 11.401 1.00 94.69 197 VAL A O 1
ATOM 1499 N N . PRO A 1 198 ? -10.536 8.225 10.660 1.00 94.06 198 PRO A N 1
ATOM 1500 C CA . PRO A 1 198 ? -11.858 8.559 10.127 1.00 94.06 198 PRO A CA 1
ATOM 1501 C C . PRO A 1 198 ? -12.219 7.647 8.949 1.00 94.06 198 PRO A C 1
ATOM 1503 O O . PRO A 1 198 ? -11.330 7.170 8.249 1.00 94.06 198 PRO A O 1
ATOM 1506 N N . GLU A 1 199 ? -13.513 7.450 8.672 1.00 93.50 199 GLU A N 1
ATOM 1507 C CA . GLU A 1 199 ? -14.002 6.592 7.571 1.00 93.50 199 GLU A CA 1
ATOM 1508 C C . GLU A 1 199 ? -13.345 6.898 6.217 1.00 93.50 199 GLU A C 1
ATOM 1510 O O . GLU A 1 199 ? -13.067 5.984 5.441 1.00 93.50 199 GLU A O 1
ATOM 1515 N N . LYS A 1 200 ? -13.045 8.179 5.971 1.00 92.81 200 LYS A N 1
ATOM 1516 C CA . LYS A 1 200 ? -12.272 8.674 4.828 1.00 92.81 200 LYS A CA 1
ATOM 1517 C C . LYS A 1 200 ? -10.896 9.154 5.318 1.00 92.81 200 LYS A C 1
ATOM 1519 O O . LYS A 1 200 ? -10.787 10.326 5.675 1.00 92.81 200 LYS A O 1
ATOM 1524 N N . PRO A 1 201 ? -9.848 8.308 5.346 1.00 92.94 201 PRO A N 1
ATOM 1525 C CA . PRO A 1 201 ? -8.548 8.646 5.938 1.00 92.94 201 PRO A CA 1
ATOM 1526 C C . PRO A 1 201 ? -7.927 9.923 5.363 1.00 92.94 201 PRO A C 1
ATOM 1528 O O . PRO A 1 201 ? -7.432 10.767 6.107 1.00 92.94 201 PRO A O 1
ATOM 1531 N N . ALA A 1 202 ? -8.031 10.111 4.045 1.00 92.88 202 ALA A N 1
ATOM 1532 C CA . ALA A 1 202 ? -7.483 11.260 3.330 1.00 92.88 202 ALA A CA 1
ATOM 1533 C C . ALA A 1 202 ? -7.913 12.639 3.882 1.00 92.88 202 ALA A C 1
ATOM 1535 O O . ALA A 1 202 ? -7.176 13.606 3.712 1.00 92.88 202 ALA A O 1
ATOM 1536 N N . VAL A 1 203 ? -9.042 12.766 4.599 1.00 91.94 203 VAL A N 1
ATOM 1537 C CA . VAL A 1 203 ? -9.476 14.053 5.198 1.00 91.94 203 VAL A CA 1
ATOM 1538 C C . VAL A 1 203 ? -8.522 14.583 6.276 1.00 91.94 203 VAL A C 1
ATOM 1540 O O . VAL A 1 203 ? -8.602 15.750 6.664 1.00 91.94 203 VAL A O 1
ATOM 1543 N N . LEU A 1 204 ? -7.607 13.744 6.771 1.00 91.56 204 LEU A N 1
ATOM 1544 C CA . LEU A 1 204 ? -6.549 14.163 7.688 1.00 91.56 204 LEU A CA 1
ATOM 1545 C C . LEU A 1 204 ? -5.504 15.059 7.002 1.00 91.56 204 LEU A C 1
ATOM 1547 O O . LEU A 1 204 ? -4.864 15.876 7.674 1.00 91.56 204 LEU A O 1
ATOM 1551 N N . LEU A 1 205 ? -5.374 14.973 5.675 1.00 91.56 205 LEU A N 1
ATOM 1552 C CA . LEU A 1 205 ? -4.394 15.716 4.886 1.00 91.56 205 LEU A CA 1
ATOM 1553 C C . LEU A 1 205 ? -4.915 17.105 4.478 1.00 91.56 205 LEU A C 1
ATOM 1555 O O . LEU A 1 205 ? -6.079 17.233 4.088 1.00 91.56 205 LEU A O 1
ATOM 1559 N N . PRO A 1 206 ? -4.068 18.155 4.484 1.00 87.94 206 PRO A N 1
ATOM 1560 C CA . PRO A 1 206 ? -4.472 19.518 4.125 1.00 87.94 206 PRO A CA 1
ATOM 1561 C C . PRO A 1 206 ? -5.174 19.636 2.767 1.00 87.94 206 PRO A C 1
ATOM 1563 O O . PRO A 1 206 ? -6.188 20.325 2.664 1.00 87.94 206 PRO A O 1
ATOM 1566 N N . ARG A 1 207 ? -4.688 18.916 1.747 1.00 86.88 207 ARG A N 1
ATOM 1567 C CA . ARG A 1 207 ? -5.229 18.937 0.377 1.00 86.88 207 ARG A CA 1
ATOM 1568 C C . ARG A 1 207 ? -6.711 18.551 0.300 1.00 86.88 207 ARG A C 1
ATOM 1570 O O . ARG A 1 207 ? -7.426 19.060 -0.561 1.00 86.88 207 ARG A O 1
ATOM 1577 N N . PHE A 1 208 ? -7.187 17.694 1.204 1.00 83.81 208 PHE A N 1
ATOM 1578 C CA . PHE A 1 208 ? -8.561 17.182 1.188 1.00 83.81 208 PHE A CA 1
ATOM 1579 C C . PHE A 1 208 ? -9.475 17.832 2.236 1.00 83.81 208 PHE A C 1
ATOM 1581 O O . PHE A 1 208 ? -10.675 17.565 2.238 1.00 83.81 208 PHE A O 1
ATOM 1588 N N . LYS A 1 209 ? -8.960 18.723 3.097 1.00 76.56 209 LYS A N 1
ATOM 1589 C CA . LYS A 1 209 ? -9.766 19.392 4.138 1.00 76.56 209 LYS A CA 1
ATOM 1590 C C . LYS A 1 209 ? -10.785 20.396 3.590 1.00 76.56 209 LYS A C 1
ATOM 1592 O O . LYS A 1 209 ? -11.797 20.632 4.244 1.00 76.56 209 LYS A O 1
ATOM 1597 N N . ASN A 1 210 ? -10.550 20.943 2.394 1.00 61.12 210 ASN A N 1
ATOM 1598 C CA . ASN A 1 210 ? -11.329 22.061 1.840 1.00 61.12 210 ASN A CA 1
ATOM 1599 C C . ASN A 1 210 ? -12.315 21.673 0.724 1.00 61.12 210 ASN A C 1
ATOM 1601 O O . ASN A 1 210 ? -12.945 22.551 0.146 1.00 61.12 210 ASN A O 1
ATOM 1605 N N . LYS A 1 211 ? -12.472 20.381 0.413 1.00 56.16 211 LYS A N 1
ATOM 1606 C CA . LYS A 1 211 ? -13.492 19.898 -0.530 1.00 56.16 211 LYS A CA 1
ATOM 1607 C C . LYS A 1 211 ? -14.728 19.456 0.260 1.00 56.16 211 LYS A C 1
ATOM 1609 O O . LYS A 1 211 ? -14.912 18.266 0.505 1.00 56.16 211 LYS A O 1
ATOM 1614 N N . ARG A 1 212 ? -15.504 20.426 0.747 1.00 49.72 212 ARG A N 1
ATOM 1615 C CA . ARG A 1 212 ? -16.853 20.214 1.295 1.00 49.72 212 ARG A CA 1
ATOM 1616 C C . ARG A 1 212 ? -17.884 20.774 0.336 1.00 49.72 212 ARG A C 1
ATOM 1618 O O . ARG A 1 212 ? -17.604 21.856 -0.219 1.00 49.72 212 ARG A O 1
#

Secondary structure (DSSP, 8-state):
-------------------PPPPGGGPPPPEEPPEEEEE--SSSPB-TT-EEEE-S-EEPPTTEEEEESSSSTTPPPPBSSEEEEEETTEEEEEE-S---TT--SGGG--S-----EEEE--TTS-EEEEEEE-SSSEEEE--EEEEETTS-EEEEES-EEEEPPSSSSEEEEEEEE-SSS-PBPPS------SEEPPSSGGGGSHHHHT--

Organism: NCBI:txid1210884

Foldseek 3Di:
DDDDDDDDDDPPPPDPPPPDPDPPVPFFFFWAAWDKAQFWFLQAATELQNIDTRPFTEFEDAQKKKKALDLHSFHFWWWAAWKFKDWPNHTRYTFHGGHTLCQCDDPRHGSHNRGIYIGRHDLATKIKMWGWHADQAKGWTGWIKMAGRSRWIDTPDNIDIGGQDPDPRDTPDIDIDHNNDDTHHDPDGHNDGPYYQPSRNSCVGPVSVPPD

Radius of gyration: 22.7 Å; chains: 1; bounding box: 37×96×60 Å